Protein AF-A0A8J7M9R4-F1 (afdb_monomer)

Secondary structure (DSSP, 8-state):
--HHHHHHHHHHHH-TTSEEEEESSSEEEE-GGG--HHHHHH-SEEEEE-TTSBEEEEEE--PSPPTT-B---S--B---S----HHHHHHHTTTEEEEEE--TT-SS--SSEEEEEEEE-SSS-EEEEEEEEEEE-TTS-EEESSSSBB-HHHHHHHTT--STT-EE-TT-EEEEEEEE--SSEEEEEEEEETTS-EEEEEEESS--

Nearest PDB structures (foldseek):
  1tza-assembly1_A  TM=4.729E-01  e=5.058E-05  Shewanella oneidensis MR-1
  6zlx-assembly1_A  TM=3.980E-01  e=1.532E-03  Homo sapiens
  3bik-assembly1_B  TM=3.552E-01  e=9.738E-03  Mus musculus
  6z9c-assembly1_A  TM=2.691E-01  e=1.300E-02  Homo sapiens
  3zk4-assembly1_B  TM=3.286E-01  e=2.105E+00  Lupinus luteus

pLDDT: mean 89.3, std 10.33, range [48.0, 98.62]

Sequence (208 aa):
MNKDKTRFRYHIENDTSMRFFIRQSKWVEYEESLITEEMISSSKAGIVAYPSGEAMFMYGNIYPVPNGVTFNNGAIYQDERQDYSKSLMRAGQDKVEIHHGDSLSQDEDPRSHYSTSITNISDSKIRVFKFAAYMKGFFGKLSRESEGFYCPRQFKEWFRVSDDDGWILPNQTVCDPDNFGYGKGLWLYFFEDESGGVFIGSATLGRD

Foldseek 3Di:
DDLQLLLLLLCLVPPQQKWKWFAQPDIDIDRSVPDDPVSSVNTQKMFIGFPQLATDGMDHDCPPPDPRHDHDPDFDAADPPDDDDPVLQVVCPQFKDKDWADQPSGPDPVPFWIKIKIFGQDQFKKFFQWKFKWAQDPVRDTDTPDPHTDGRVCVCRQQVQVDPSRIAHHGRMTMRSTDGFDHWTKIWTWMATPVRDIHIHIDTTGDD

Radius of gyration: 18.03 Å; Cα contacts (8 Å, |Δi|>4): 427; chains: 1; bounding box: 40×39×50 Å

Organism: NCBI:txid454144

Structure (mmCIF, N/CA/C/O backbone):
data_AF-A0A8J7M9R4-F1
#
_entry.id   AF-A0A8J7M9R4-F1
#
loop_
_atom_site.group_PDB
_atom_site.id
_atom_site.type_symbol
_atom_site.label_atom_id
_atom_site.label_alt_id
_atom_site.label_comp_id
_atom_site.label_asym_id
_atom_site.label_entity_id
_atom_site.label_seq_id
_atom_site.pdbx_PDB_ins_code
_atom_site.Cartn_x
_atom_site.Cartn_y
_atom_site.Cartn_z
_atom_site.occupancy
_atom_site.B_iso_or_equiv
_atom_site.auth_seq_id
_atom_site.auth_comp_id
_atom_site.auth_asym_id
_atom_site.auth_atom_id
_atom_site.pdbx_PDB_model_num
ATOM 1 N N . MET A 1 1 ? 2.809 -7.408 -25.574 1.00 72.56 1 MET A N 1
ATOM 2 C CA . MET A 1 1 ? 3.713 -7.291 -24.407 1.00 72.56 1 MET A CA 1
ATOM 3 C C . MET A 1 1 ? 3.383 -8.418 -23.425 1.00 72.56 1 MET A C 1
ATOM 5 O O . MET A 1 1 ? 2.229 -8.827 -23.417 1.00 72.56 1 MET A O 1
ATOM 9 N N . ASN A 1 2 ? 4.346 -9.006 -22.694 1.00 86.50 2 ASN A N 1
ATOM 10 C CA . ASN A 1 2 ? 4.008 -10.054 -21.710 1.00 86.50 2 ASN A CA 1
ATOM 11 C C . ASN A 1 2 ? 3.314 -9.434 -20.479 1.00 86.50 2 ASN A C 1
ATOM 13 O O . ASN A 1 2 ? 3.450 -8.233 -20.249 1.00 86.50 2 ASN A O 1
ATOM 17 N N . LYS A 1 3 ? 2.599 -10.252 -19.692 1.00 88.19 3 LYS A N 1
ATOM 18 C CA . LYS A 1 3 ? 1.805 -9.789 -18.537 1.00 88.19 3 LYS A CA 1
ATOM 19 C C . LYS A 1 3 ? 2.629 -8.972 -17.536 1.00 88.19 3 LYS A C 1
ATOM 21 O O . LYS A 1 3 ? 2.184 -7.919 -17.101 1.00 88.19 3 LYS A O 1
ATOM 26 N N . ASP A 1 4 ? 3.864 -9.388 -17.266 1.00 91.38 4 ASP A N 1
ATOM 27 C CA . ASP A 1 4 ? 4.739 -8.689 -16.320 1.00 91.38 4 ASP A CA 1
ATOM 28 C C . ASP A 1 4 ? 5.094 -7.266 -16.772 1.00 91.38 4 ASP A C 1
ATOM 30 O O . ASP A 1 4 ? 5.082 -6.324 -15.984 1.00 91.38 4 ASP A O 1
ATOM 34 N N . LYS A 1 5 ? 5.390 -7.075 -18.060 1.00 94.00 5 LYS A N 1
ATOM 35 C CA . LYS A 1 5 ? 5.663 -5.745 -18.613 1.00 94.00 5 LYS A CA 1
ATOM 36 C C . LYS A 1 5 ? 4.401 -4.876 -18.676 1.00 94.00 5 LYS A C 1
ATOM 38 O O . LYS A 1 5 ? 4.507 -3.662 -18.527 1.00 94.00 5 LYS A O 1
ATOM 43 N N . THR A 1 6 ? 3.220 -5.476 -18.844 1.00 91.88 6 THR A N 1
ATOM 44 C CA . THR A 1 6 ? 1.936 -4.769 -18.694 1.00 91.88 6 THR A CA 1
ATOM 45 C C . THR A 1 6 ? 1.729 -4.292 -17.256 1.00 91.88 6 THR A C 1
ATOM 47 O O . THR A 1 6 ? 1.432 -3.119 -17.058 1.00 91.88 6 THR A O 1
ATOM 50 N N . ARG A 1 7 ? 1.994 -5.137 -16.251 1.00 91.31 7 ARG A N 1
ATOM 51 C CA . ARG A 1 7 ? 1.960 -4.742 -14.831 1.00 91.31 7 ARG A CA 1
ATOM 52 C C . ARG A 1 7 ? 2.975 -3.642 -14.510 1.00 91.31 7 ARG A C 1
ATOM 54 O O . ARG A 1 7 ? 2.655 -2.686 -13.818 1.00 91.31 7 ARG A O 1
ATOM 61 N N . PHE A 1 8 ? 4.183 -3.714 -15.071 1.00 94.81 8 PHE A N 1
ATOM 62 C CA . PHE A 1 8 ? 5.166 -2.631 -14.938 1.00 94.81 8 PHE A CA 1
ATOM 63 C C . PHE A 1 8 ? 4.627 -1.296 -15.464 1.00 94.81 8 PHE A C 1
ATOM 65 O O . PHE A 1 8 ? 4.786 -0.265 -14.816 1.00 94.81 8 PHE A O 1
ATOM 72 N N . ARG A 1 9 ? 3.978 -1.325 -16.634 1.00 94.06 9 ARG A N 1
ATOM 73 C CA . ARG A 1 9 ? 3.360 -0.147 -17.245 1.00 94.06 9 ARG A CA 1
ATOM 74 C C . ARG A 1 9 ? 2.228 0.418 -16.393 1.00 94.06 9 ARG A C 1
ATOM 76 O O . ARG A 1 9 ? 2.178 1.629 -16.227 1.00 94.06 9 ARG A O 1
ATOM 83 N N . TYR A 1 10 ? 1.385 -0.439 -15.820 1.00 93.12 10 TYR A N 1
ATOM 84 C CA . TYR A 1 10 ? 0.334 -0.005 -14.901 1.00 93.12 10 TYR A CA 1
ATOM 85 C C . TYR A 1 10 ? 0.896 0.895 -13.791 1.00 93.12 10 TYR A C 1
ATOM 87 O O . TYR A 1 10 ? 0.368 1.978 -13.555 1.00 93.12 10 TYR A O 1
ATOM 95 N N . HIS A 1 11 ? 2.005 0.495 -13.163 1.00 94.69 11 HIS A N 1
ATOM 96 C CA . HIS A 1 11 ? 2.610 1.289 -12.093 1.00 94.69 11 HIS A CA 1
ATOM 97 C C . HIS A 1 11 ? 3.190 2.618 -12.588 1.00 94.69 11 HIS A C 1
ATOM 99 O O . HIS A 1 11 ? 3.083 3.614 -11.888 1.00 94.69 11 HIS A O 1
ATOM 105 N N . ILE A 1 12 ? 3.742 2.678 -13.803 1.00 94.81 12 ILE A N 1
ATOM 106 C CA . ILE A 1 12 ? 4.183 3.953 -14.404 1.00 94.81 12 ILE A CA 1
ATOM 107 C C . ILE A 1 12 ? 3.006 4.923 -14.537 1.00 94.81 12 ILE A C 1
ATOM 109 O O . ILE A 1 12 ? 3.146 6.113 -14.274 1.00 94.81 12 ILE A O 1
ATOM 113 N N . GLU A 1 13 ? 1.846 4.413 -14.944 1.00 93.62 13 GLU A N 1
ATOM 114 C CA . GLU A 1 13 ? 0.659 5.225 -15.220 1.00 93.62 13 GLU A CA 1
ATOM 115 C C . GLU A 1 13 ? -0.093 5.641 -13.946 1.00 93.62 13 GLU A C 1
ATOM 117 O O . GLU A 1 13 ? -0.768 6.669 -13.952 1.00 93.62 13 GLU A O 1
ATOM 122 N N . ASN A 1 14 ? 0.019 4.865 -12.862 1.00 92.00 14 ASN A N 1
ATOM 123 C CA . ASN A 1 14 ? -0.801 5.041 -11.658 1.00 92.00 14 ASN A CA 1
ATOM 124 C C . ASN A 1 14 ? -0.007 5.423 -10.397 1.00 92.00 14 ASN A C 1
ATOM 126 O O . ASN A 1 14 ? -0.607 5.916 -9.444 1.00 92.00 14 ASN A O 1
ATOM 130 N N . ASP A 1 15 ? 1.318 5.242 -10.377 1.00 91.44 15 ASP A N 1
ATOM 131 C CA . ASP A 1 15 ? 2.142 5.374 -9.171 1.00 91.44 15 ASP A CA 1
ATOM 132 C C . ASP A 1 15 ? 3.336 6.324 -9.363 1.00 91.44 15 ASP A C 1
ATOM 134 O O . ASP A 1 15 ? 4.500 5.923 -9.330 1.00 91.44 15 ASP A O 1
ATOM 138 N N . THR A 1 16 ? 3.057 7.620 -9.511 1.00 87.88 16 THR A N 1
ATOM 139 C CA . THR A 1 16 ? 4.078 8.657 -9.780 1.00 87.88 16 THR A CA 1
ATOM 140 C C . THR A 1 16 ? 5.097 8.865 -8.654 1.00 87.88 16 THR A C 1
ATOM 142 O O . THR A 1 16 ? 6.132 9.488 -8.863 1.00 87.88 16 THR A O 1
ATOM 145 N N . SER A 1 17 ? 4.838 8.354 -7.448 1.00 90.38 17 SER A N 1
ATOM 146 C CA . SER A 1 17 ? 5.786 8.411 -6.327 1.00 90.38 17 SER A CA 1
ATOM 147 C C . SER A 1 17 ? 6.797 7.260 -6.322 1.00 90.38 17 SER A C 1
ATOM 149 O O . SER A 1 17 ? 7.716 7.259 -5.501 1.00 90.38 17 SER A O 1
ATOM 151 N N . MET A 1 18 ? 6.641 6.268 -7.201 1.00 95.06 18 MET A N 1
ATOM 152 C CA . MET A 1 18 ? 7.528 5.109 -7.255 1.00 95.06 18 MET A CA 1
ATOM 153 C C . MET A 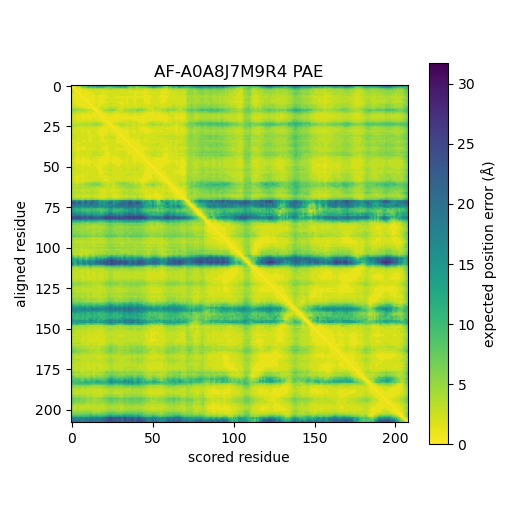1 18 ? 8.817 5.418 -8.012 1.00 95.06 18 MET A C 1
ATOM 155 O O . MET A 1 18 ? 8.924 6.356 -8.797 1.00 95.06 18 MET A O 1
ATOM 159 N N . ARG A 1 19 ? 9.816 4.572 -7.785 1.00 97.31 19 ARG A N 1
ATOM 160 C CA . ARG A 1 19 ? 11.098 4.587 -8.483 1.00 97.31 19 ARG A CA 1
ATOM 161 C C . ARG A 1 19 ? 11.097 3.495 -9.543 1.00 97.31 19 ARG A C 1
ATOM 163 O O . ARG A 1 19 ? 10.856 2.325 -9.230 1.00 97.31 19 ARG A O 1
ATOM 170 N N . PHE A 1 20 ? 11.403 3.857 -10.785 1.00 98.00 20 PHE A N 1
ATOM 171 C CA . PHE A 1 20 ? 11.335 2.945 -11.925 1.00 98.00 20 PHE A CA 1
ATOM 172 C C . PHE A 1 20 ? 12.718 2.675 -12.499 1.00 98.00 20 PHE A C 1
ATOM 174 O O . PHE A 1 20 ? 13.418 3.580 -12.945 1.00 98.00 20 PHE A O 1
ATOM 181 N N . PHE A 1 21 ? 13.100 1.403 -12.552 1.00 98.12 21 PHE A N 1
ATOM 182 C CA . PHE A 1 21 ? 14.379 0.975 -13.104 1.00 98.12 21 PHE A CA 1
ATOM 183 C C . PHE A 1 21 ? 14.156 0.105 -14.328 1.00 98.12 21 PHE A C 1
ATOM 185 O O . PHE A 1 21 ? 13.385 -0.854 -14.286 1.00 98.12 21 PHE A O 1
ATOM 192 N N . ILE A 1 22 ? 14.887 0.386 -15.404 1.00 97.62 22 ILE A N 1
ATOM 193 C CA . ILE A 1 22 ? 14.871 -0.419 -16.628 1.00 97.62 22 ILE A CA 1
ATOM 194 C C . ILE A 1 22 ? 16.288 -0.888 -16.940 1.00 97.62 22 ILE A C 1
ATOM 196 O O . ILE A 1 22 ? 17.255 -0.126 -16.860 1.00 97.62 22 ILE A O 1
ATOM 200 N N . ARG A 1 23 ? 16.415 -2.162 -17.325 1.00 96.88 23 ARG A N 1
ATOM 201 C CA . ARG A 1 23 ? 17.678 -2.755 -17.759 1.00 96.88 23 ARG A CA 1
ATOM 202 C C . ARG A 1 23 ? 17.656 -3.076 -19.244 1.00 96.88 23 ARG A C 1
ATOM 204 O O . ARG A 1 23 ? 16.989 -4.015 -19.677 1.00 96.88 23 ARG A O 1
ATOM 211 N N . GLN A 1 24 ? 18.485 -2.371 -20.006 1.00 91.25 24 GLN A N 1
ATOM 212 C CA . GLN A 1 24 ? 18.844 -2.766 -21.374 1.00 91.25 24 GLN A CA 1
ATOM 213 C C . GLN A 1 24 ? 20.175 -3.534 -21.369 1.00 91.25 24 GLN A C 1
ATOM 215 O O . GLN A 1 24 ? 20.222 -4.745 -21.595 1.00 91.25 24 GLN A O 1
ATOM 220 N N . SER A 1 25 ? 21.261 -2.839 -21.026 1.00 91.06 25 SER A N 1
ATOM 221 C CA . SER A 1 25 ? 22.597 -3.403 -20.775 1.00 91.06 25 SER A CA 1
ATOM 222 C C . SER A 1 25 ? 23.022 -3.199 -19.318 1.00 91.06 25 SER A C 1
ATOM 224 O O . SER A 1 25 ? 23.476 -4.137 -18.662 1.00 91.06 25 SER A O 1
ATOM 226 N N . LYS A 1 26 ? 22.778 -1.995 -18.798 1.00 94.50 26 LYS A N 1
ATOM 227 C CA . LYS A 1 26 ? 22.907 -1.584 -17.396 1.00 94.50 26 LYS A CA 1
ATOM 228 C C . LYS A 1 26 ? 21.554 -1.130 -16.853 1.00 94.50 26 LYS A C 1
ATOM 230 O O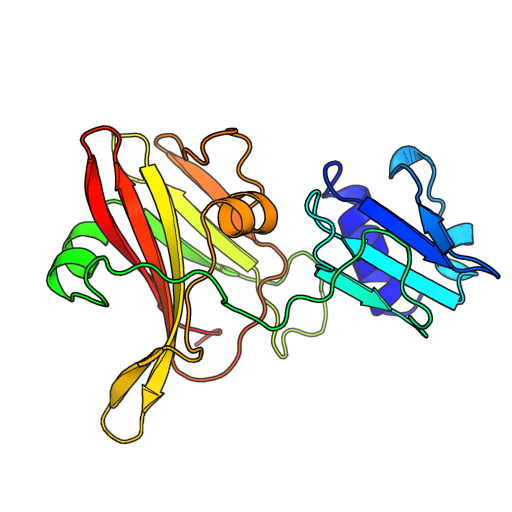 . LYS A 1 26 ? 20.639 -0.872 -17.636 1.00 94.50 26 LYS A O 1
ATOM 235 N N . TRP A 1 27 ? 21.449 -1.032 -15.533 1.00 97.62 27 TRP A N 1
ATOM 236 C CA . TRP A 1 27 ? 20.312 -0.385 -14.890 1.00 97.62 27 TRP A CA 1
ATOM 237 C C . TRP A 1 27 ? 20.377 1.123 -15.062 1.00 97.62 27 TRP A C 1
ATOM 239 O O . TRP A 1 27 ? 21.448 1.721 -14.935 1.00 97.62 27 TRP A O 1
ATOM 249 N N . VAL A 1 28 ? 19.220 1.710 -15.330 1.00 97.38 28 VAL A N 1
ATOM 250 C CA . VAL A 1 28 ? 18.994 3.150 -15.316 1.00 97.38 28 VAL A CA 1
ATOM 251 C C . VAL A 1 28 ? 17.674 3.390 -14.591 1.00 97.38 28 VAL A C 1
ATOM 253 O O . VAL A 1 28 ? 16.695 2.689 -14.858 1.00 97.38 28 VAL A O 1
ATOM 256 N N . GLU A 1 29 ? 17.689 4.323 -13.643 1.00 97.88 29 GLU A N 1
ATOM 257 C CA . GLU A 1 29 ? 16.487 4.861 -13.004 1.00 97.88 29 GLU A CA 1
ATOM 258 C C . GLU A 1 29 ? 15.909 5.947 -13.913 1.00 97.88 29 GLU A C 1
ATOM 260 O O . GLU A 1 29 ? 16.659 6.783 -14.424 1.00 97.88 29 GLU A O 1
ATOM 265 N N . TYR A 1 30 ? 14.604 5.902 -14.147 1.00 97.25 30 TYR A N 1
ATOM 266 C CA . TYR A 1 30 ? 13.885 6.852 -14.984 1.00 97.25 30 TYR A CA 1
ATOM 267 C C . TYR A 1 30 ? 12.748 7.484 -14.187 1.00 97.25 30 TYR A C 1
ATOM 269 O O . TYR A 1 30 ? 12.085 6.804 -13.404 1.00 97.25 30 TYR A O 1
ATOM 277 N N . GLU A 1 31 ? 12.500 8.765 -14.445 1.00 96.38 31 GLU A N 1
ATOM 278 C CA . GLU A 1 31 ? 11.212 9.386 -14.134 1.00 96.38 31 GLU A CA 1
ATOM 279 C C . GLU A 1 31 ? 10.125 8.722 -14.988 1.00 96.38 31 GLU A C 1
ATOM 281 O O . GLU A 1 31 ? 10.357 8.388 -16.156 1.00 96.38 31 GLU A O 1
ATOM 286 N N . GLU A 1 32 ? 8.938 8.535 -14.420 1.00 95.12 32 GLU A N 1
ATOM 287 C CA . GLU A 1 32 ? 7.810 7.844 -15.044 1.00 95.12 32 GLU A CA 1
ATOM 288 C C . GLU A 1 32 ? 7.426 8.475 -16.389 1.00 95.12 32 GLU A C 1
ATOM 290 O O . GLU A 1 32 ? 7.188 7.766 -17.368 1.00 95.12 32 GLU A O 1
ATOM 295 N N . SER A 1 33 ? 7.489 9.808 -16.473 1.00 95.44 33 SER A N 1
ATOM 296 C CA . SER A 1 33 ? 7.172 10.587 -17.677 1.00 95.44 33 SER A CA 1
ATOM 297 C C . SER A 1 33 ? 8.123 10.343 -18.858 1.00 95.44 33 SER A C 1
ATOM 299 O O . SER A 1 33 ? 7.785 10.656 -20.002 1.00 95.44 33 SER A O 1
ATOM 301 N N . LEU A 1 34 ? 9.305 9.773 -18.602 1.00 96.56 34 LEU A N 1
ATOM 302 C CA . LEU A 1 34 ? 10.335 9.509 -19.609 1.00 96.56 34 LEU A CA 1
ATOM 303 C C . LEU A 1 34 ? 10.313 8.065 -20.123 1.00 96.56 34 LEU A C 1
ATOM 305 O O . LEU A 1 34 ? 11.048 7.737 -21.059 1.00 96.56 34 LEU A O 1
ATOM 309 N N . ILE A 1 35 ? 9.508 7.186 -19.523 1.00 96.81 35 ILE A N 1
ATOM 310 C CA . ILE A 1 35 ? 9.476 5.772 -19.888 1.00 96.81 35 ILE A CA 1
ATOM 311 C 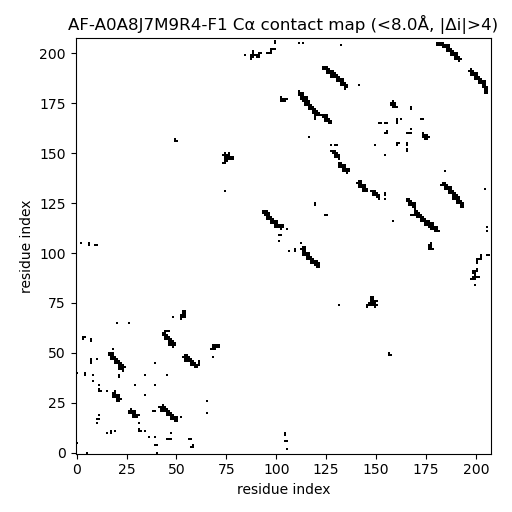C . ILE A 1 35 ? 8.497 5.548 -21.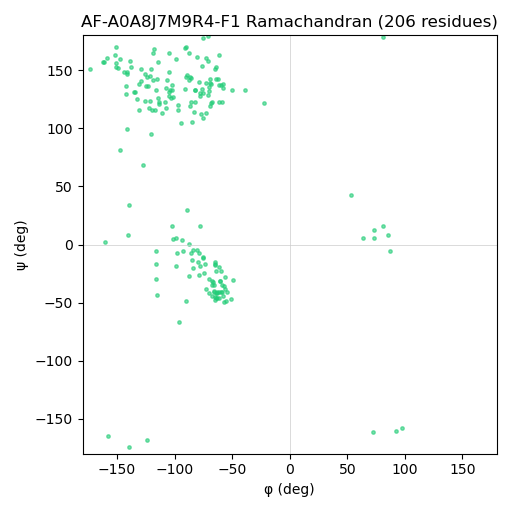037 1.00 96.81 35 ILE A C 1
ATOM 313 O O . ILE A 1 35 ? 7.293 5.754 -20.911 1.00 96.81 35 ILE A O 1
ATOM 317 N N . THR A 1 36 ? 9.007 5.044 -22.160 1.00 95.94 36 THR A N 1
ATOM 318 C CA . THR A 1 36 ? 8.184 4.720 -23.331 1.00 95.94 36 THR A CA 1
ATOM 319 C C . THR A 1 36 ? 7.838 3.234 -23.410 1.00 95.94 36 THR A C 1
ATOM 321 O O . THR A 1 36 ? 8.536 2.364 -22.882 1.00 95.94 36 THR A O 1
ATOM 324 N N . GLU A 1 37 ? 6.783 2.912 -24.160 1.00 95.06 37 GLU A N 1
ATOM 325 C CA . GLU A 1 37 ? 6.404 1.524 -24.445 1.00 95.06 37 GLU A CA 1
ATOM 326 C C . GLU A 1 37 ? 7.517 0.736 -25.151 1.00 95.06 37 GLU A C 1
ATOM 328 O O . GLU A 1 37 ? 7.709 -0.452 -24.884 1.00 95.06 37 GLU A O 1
ATOM 333 N N . GLU A 1 38 ? 8.283 1.391 -26.023 1.00 95.88 38 GLU A N 1
ATOM 334 C CA . GLU A 1 38 ? 9.422 0.782 -26.708 1.00 95.88 38 GLU A CA 1
ATOM 335 C C . GLU A 1 38 ? 10.542 0.423 -25.722 1.00 95.88 38 GLU A C 1
ATOM 337 O O . GLU A 1 38 ? 11.110 -0.674 -25.795 1.00 95.88 38 GLU A O 1
ATOM 342 N N . MET A 1 39 ? 10.825 1.299 -24.750 1.00 96.44 39 MET A N 1
ATOM 343 C CA . MET A 1 39 ? 11.798 1.026 -23.689 1.00 96.44 39 MET A CA 1
ATOM 344 C C . MET A 1 39 ? 11.382 -0.184 -22.855 1.00 96.44 39 MET A C 1
ATOM 346 O O . MET A 1 39 ? 12.202 -1.075 -22.628 1.00 96.44 39 MET A O 1
ATOM 350 N N . ILE A 1 40 ? 10.111 -0.257 -22.446 1.00 96.25 40 ILE A N 1
ATOM 351 C CA . ILE A 1 40 ? 9.578 -1.402 -21.694 1.00 96.25 40 ILE A CA 1
ATOM 352 C C . ILE A 1 40 ? 9.631 -2.666 -22.557 1.00 96.25 40 ILE A C 1
ATOM 354 O O . ILE A 1 40 ? 10.083 -3.715 -22.105 1.00 96.25 40 ILE A O 1
ATOM 358 N N . SER A 1 41 ? 9.212 -2.595 -23.819 1.00 94.88 41 SER A N 1
ATOM 359 C CA . SER A 1 41 ? 9.136 -3.760 -24.708 1.00 94.88 41 SER A CA 1
ATOM 360 C C . SER A 1 41 ? 10.510 -4.350 -25.025 1.00 94.88 41 SER A C 1
ATOM 362 O O . SER A 1 41 ? 10.662 -5.574 -25.001 1.00 94.88 41 SER A O 1
ATOM 364 N N . SER A 1 42 ? 11.520 -3.505 -25.236 1.00 94.81 42 SER A N 1
ATOM 365 C CA . SER A 1 42 ? 12.894 -3.912 -25.567 1.00 94.81 42 SER A CA 1
ATOM 366 C C . SER A 1 42 ? 13.773 -4.241 -24.352 1.00 94.81 42 SER A C 1
ATOM 368 O O . SER A 1 42 ? 14.842 -4.837 -24.508 1.00 94.81 42 SER A O 1
ATOM 370 N N . SER A 1 43 ? 13.348 -3.885 -23.135 1.00 95.69 43 SER A N 1
ATOM 371 C CA . SER A 1 43 ? 14.118 -4.145 -21.916 1.00 95.69 43 SER A CA 1
ATOM 372 C C . SER A 1 43 ? 14.285 -5.641 -21.619 1.00 95.69 43 SER A C 1
ATOM 374 O O . SER A 1 43 ? 13.424 -6.478 -21.921 1.00 95.69 43 SER A O 1
ATOM 376 N N . LYS A 1 44 ? 15.393 -5.976 -20.952 1.00 94.88 44 LYS A N 1
ATOM 377 C CA . LYS A 1 44 ? 15.674 -7.326 -20.439 1.00 94.88 44 LYS A CA 1
ATOM 378 C C . LYS A 1 44 ? 15.097 -7.557 -19.045 1.00 94.88 44 LYS A C 1
ATOM 380 O O . LYS A 1 44 ? 14.858 -8.704 -18.677 1.00 94.88 44 LYS A O 1
ATOM 385 N N . ALA A 1 45 ? 14.944 -6.487 -18.269 1.00 97.31 45 ALA A N 1
ATOM 386 C CA . ALA A 1 45 ? 14.383 -6.505 -16.925 1.00 97.31 45 ALA A CA 1
ATOM 387 C C . ALA A 1 45 ? 13.868 -5.114 -16.536 1.00 97.31 45 ALA A C 1
ATOM 389 O O . ALA A 1 45 ? 14.294 -4.107 -17.114 1.00 97.31 45 ALA A O 1
ATOM 390 N N . GLY A 1 46 ? 12.996 -5.073 -15.534 1.00 97.38 46 GLY A N 1
ATOM 391 C CA . GLY A 1 46 ? 12.508 -3.845 -14.918 1.00 97.38 46 GLY A CA 1
ATOM 392 C C . GLY A 1 46 ? 12.173 -4.064 -13.449 1.00 97.38 46 GLY A C 1
ATOM 393 O O . GLY A 1 46 ? 11.859 -5.189 -13.058 1.00 97.38 46 GLY A O 1
ATOM 394 N N . ILE A 1 47 ? 12.288 -3.007 -12.648 1.00 97.44 47 ILE A N 1
ATOM 395 C CA . ILE A 1 47 ? 11.965 -2.999 -11.216 1.00 97.44 47 ILE A CA 1
ATOM 396 C C . ILE A 1 47 ? 11.150 -1.746 -10.910 1.00 97.44 47 ILE A C 1
ATOM 398 O O . ILE A 1 47 ? 11.543 -0.649 -11.308 1.00 97.44 47 ILE A O 1
ATOM 402 N N . VAL A 1 48 ? 10.037 -1.922 -10.205 1.00 96.19 48 VAL A N 1
ATOM 403 C CA . VAL A 1 48 ? 9.314 -0.843 -9.529 1.00 96.19 48 VAL A CA 1
ATOM 404 C C . VAL A 1 48 ? 9.651 -0.943 -8.049 1.00 96.19 48 VAL A C 1
ATOM 406 O O . VAL A 1 48 ? 9.506 -2.014 -7.453 1.00 96.19 48 VAL A O 1
ATOM 409 N N . ALA A 1 49 ? 10.129 0.148 -7.465 1.00 95.88 49 ALA A N 1
ATOM 410 C CA . ALA A 1 49 ? 10.458 0.219 -6.051 1.00 95.88 49 ALA A CA 1
ATOM 411 C C . ALA A 1 49 ? 9.735 1.388 -5.385 1.00 95.88 49 ALA A C 1
ATOM 413 O O . ALA A 1 49 ? 9.550 2.444 -5.988 1.00 95.88 49 ALA A O 1
ATOM 414 N N . TYR A 1 50 ? 9.379 1.211 -4.120 1.00 94.81 50 TYR A N 1
ATOM 415 C CA . TYR A 1 50 ? 8.888 2.288 -3.275 1.00 94.81 50 TYR A CA 1
ATOM 416 C C . TYR A 1 50 ? 9.953 3.389 -3.107 1.00 94.81 50 TYR A C 1
ATOM 418 O O . TYR A 1 50 ? 11.146 3.132 -3.319 1.00 94.81 50 TYR A O 1
ATOM 426 N N . PRO A 1 51 ? 9.579 4.604 -2.656 1.00 94.25 51 PRO A N 1
ATOM 427 C CA . PRO A 1 51 ? 10.540 5.653 -2.298 1.00 94.25 51 PRO A CA 1
ATOM 428 C C . PRO A 1 51 ? 11.660 5.181 -1.360 1.00 94.25 51 PRO A C 1
ATOM 430 O O . PRO A 1 51 ? 12.788 5.669 -1.426 1.00 94.25 51 PRO A O 1
ATOM 433 N N . SER A 1 52 ? 11.377 4.200 -0.498 1.00 93.19 52 SER A N 1
ATOM 434 C CA . SER A 1 52 ? 12.360 3.544 0.370 1.00 93.19 52 SER A CA 1
ATOM 435 C C . SER A 1 52 ? 13.442 2.741 -0.334 1.00 93.19 52 SER A C 1
ATOM 437 O O . SER A 1 52 ? 14.460 2.441 0.289 1.00 93.19 52 SER A O 1
ATOM 439 N N . GLY A 1 53 ? 13.248 2.409 -1.606 1.00 94.06 53 GLY A N 1
ATOM 440 C CA . GLY A 1 53 ? 14.063 1.443 -2.327 1.00 94.06 53 GLY A CA 1
ATOM 441 C C . GLY A 1 53 ? 13.577 0.004 -2.172 1.00 94.06 53 GLY A C 1
ATOM 442 O O . GLY A 1 53 ? 14.114 -0.867 -2.849 1.00 94.06 53 GLY A O 1
ATOM 443 N N . GLU A 1 54 ? 12.565 -0.266 -1.343 1.00 93.19 54 GLU A N 1
ATOM 444 C CA . GLU A 1 54 ? 11.948 -1.590 -1.279 1.00 93.19 54 GLU A CA 1
ATOM 445 C C . GLU A 1 54 ? 11.325 -1.945 -2.638 1.00 93.19 54 GLU A C 1
ATOM 447 O O . GLU A 1 54 ? 10.481 -1.217 -3.158 1.00 93.19 54 GLU A O 1
ATOM 452 N N . ALA A 1 55 ? 11.752 -3.060 -3.229 1.00 93.56 55 ALA A N 1
ATOM 453 C CA . ALA A 1 55 ? 11.211 -3.553 -4.485 1.00 93.56 55 ALA A CA 1
ATOM 454 C C . ALA A 1 55 ? 9.765 -4.033 -4.291 1.00 93.56 55 ALA A C 1
ATOM 456 O O . ALA A 1 55 ? 9.512 -4.947 -3.510 1.00 93.56 55 ALA A O 1
ATOM 457 N N . MET A 1 56 ? 8.841 -3.445 -5.048 1.00 91.44 56 MET A N 1
ATOM 458 C CA . MET A 1 56 ? 7.431 -3.837 -5.090 1.00 91.44 56 MET A CA 1
ATOM 459 C C . MET A 1 56 ? 7.199 -4.897 -6.167 1.00 91.44 56 MET A C 1
ATOM 461 O O . MET A 1 56 ? 6.591 -5.934 -5.923 1.00 91.44 56 MET A O 1
ATOM 465 N N . PHE A 1 57 ? 7.709 -4.644 -7.373 1.00 92.56 57 PHE A N 1
ATOM 466 C CA . PHE A 1 57 ? 7.477 -5.495 -8.532 1.00 92.56 57 PHE A CA 1
ATOM 467 C C . PHE A 1 57 ? 8.719 -5.573 -9.418 1.00 92.56 57 PHE A C 1
ATOM 469 O O . PHE A 1 57 ? 9.493 -4.622 -9.525 1.00 92.56 57 PHE A O 1
ATOM 476 N N . MET A 1 58 ? 8.913 -6.712 -10.082 1.00 93.75 58 MET A N 1
ATOM 477 C CA . MET A 1 58 ? 10.043 -6.931 -10.976 1.00 93.75 58 MET A CA 1
ATOM 478 C C . MET A 1 58 ? 9.701 -7.908 -12.099 1.00 93.75 58 MET A C 1
ATOM 480 O O . MET A 1 58 ? 8.892 -8.816 -11.922 1.00 93.75 58 MET A O 1
ATOM 484 N N . TYR A 1 59 ? 10.384 -7.769 -13.234 1.00 94.69 59 TYR A N 1
ATOM 485 C CA . TYR A 1 59 ? 10.337 -8.740 -14.326 1.00 94.69 59 TYR A CA 1
ATOM 486 C C . TYR A 1 59 ? 11.718 -8.977 -14.933 1.00 94.69 59 TYR A C 1
ATOM 488 O O . TYR A 1 59 ? 12.599 -8.116 -14.881 1.00 94.69 59 TYR A O 1
ATOM 496 N N . GLY A 1 60 ? 11.885 -10.130 -15.582 1.00 94.31 60 GLY A N 1
ATOM 497 C CA . GLY A 1 60 ? 13.123 -10.497 -16.269 1.00 94.31 60 GLY A CA 1
ATOM 498 C C . GLY A 1 60 ? 14.276 -10.850 -15.322 1.00 94.31 60 GLY A C 1
ATOM 499 O O . GLY A 1 60 ? 14.075 -11.188 -14.159 1.00 94.31 60 GLY A O 1
ATOM 500 N N . ASN A 1 61 ? 15.510 -10.811 -15.834 1.00 91.12 61 ASN A N 1
ATOM 501 C CA . ASN A 1 61 ? 16.695 -11.143 -15.037 1.00 91.12 61 ASN A CA 1
ATOM 502 C C . ASN A 1 61 ? 17.194 -9.925 -14.242 1.00 91.12 61 ASN A C 1
ATOM 504 O O . ASN A 1 61 ? 17.830 -9.020 -14.797 1.00 91.12 61 ASN A O 1
ATOM 508 N N . ILE A 1 62 ? 16.941 -9.945 -12.934 1.00 92.44 62 ILE A N 1
ATOM 509 C CA . ILE A 1 62 ? 17.192 -8.818 -12.032 1.00 92.44 62 ILE A CA 1
ATOM 510 C C . ILE A 1 62 ? 18.654 -8.653 -11.594 1.00 92.44 62 ILE A C 1
ATOM 512 O O . ILE A 1 62 ? 19.005 -7.590 -11.096 1.00 92.44 62 ILE A O 1
ATOM 516 N N . TYR A 1 63 ? 19.530 -9.648 -11.784 1.00 89.50 63 TYR A N 1
ATOM 517 C CA . TYR A 1 63 ? 20.898 -9.587 -11.251 1.00 89.50 63 TYR A CA 1
ATOM 518 C C . TYR A 1 63 ? 21.921 -8.977 -12.227 1.00 89.50 63 TYR A C 1
ATOM 520 O O . TYR A 1 63 ? 21.981 -9.394 -13.393 1.00 89.50 63 TYR A O 1
ATOM 528 N N . PRO A 1 64 ? 22.791 -8.051 -11.774 1.00 92.31 64 PRO A N 1
ATOM 529 C CA . PRO A 1 64 ? 22.900 -7.527 -10.404 1.00 92.31 64 PRO A CA 1
ATOM 530 C C . PRO A 1 64 ? 21.792 -6.519 -10.088 1.00 92.31 64 PRO A C 1
ATOM 532 O O . PRO A 1 64 ? 21.320 -5.858 -10.997 1.00 92.31 64 PRO A O 1
ATOM 535 N N . VAL A 1 65 ? 21.418 -6.373 -8.821 1.00 93.62 65 VAL A N 1
ATOM 536 C CA . VAL A 1 65 ? 20.378 -5.437 -8.352 1.00 93.62 65 VAL A CA 1
ATOM 537 C C . VAL A 1 65 ? 20.871 -3.985 -8.489 1.00 93.62 65 VAL A C 1
ATOM 539 O O . VAL A 1 65 ? 22.047 -3.742 -8.205 1.00 93.62 65 VAL A O 1
ATOM 542 N N . PRO A 1 66 ? 20.044 -3.015 -8.930 1.00 95.44 66 PRO A N 1
ATOM 543 C CA . PRO A 1 66 ? 20.450 -1.611 -8.980 1.00 95.44 66 PRO A CA 1
ATOM 544 C C . PRO A 1 66 ? 20.729 -1.036 -7.584 1.00 95.44 66 PRO A C 1
ATOM 546 O O . PRO A 1 66 ? 20.165 -1.469 -6.580 1.00 95.44 66 PRO A O 1
ATOM 549 N N . ASN A 1 67 ? 21.603 -0.029 -7.524 1.00 93.88 67 ASN A N 1
ATOM 550 C CA . ASN A 1 67 ? 21.957 0.631 -6.268 1.00 93.88 67 ASN A CA 1
ATOM 551 C C . ASN A 1 67 ? 20.727 1.258 -5.601 1.00 93.88 67 ASN A C 1
ATOM 553 O O . ASN A 1 67 ? 19.926 1.922 -6.253 1.00 93.88 67 ASN A O 1
ATOM 557 N N . GLY A 1 68 ? 20.620 1.092 -4.282 1.00 93.19 68 GLY A N 1
ATOM 558 C CA . GLY A 1 68 ? 19.521 1.662 -3.503 1.00 93.19 68 GLY A CA 1
ATOM 559 C C . GLY A 1 68 ? 18.179 0.957 -3.698 1.00 93.19 68 GLY A C 1
ATOM 560 O O . GLY A 1 68 ? 17.173 1.509 -3.265 1.00 93.19 68 GLY A O 1
ATOM 561 N N . VAL A 1 69 ? 18.163 -0.222 -4.332 1.00 95.19 69 VAL A N 1
ATOM 562 C CA . VAL A 1 69 ? 17.026 -1.145 -4.309 1.00 95.19 69 VAL A CA 1
ATOM 563 C C . VAL A 1 69 ? 17.317 -2.285 -3.343 1.00 95.19 69 VAL A C 1
ATOM 565 O O . VAL A 1 69 ? 18.393 -2.886 -3.371 1.00 95.19 69 VAL A O 1
ATOM 568 N N . THR A 1 70 ? 16.344 -2.593 -2.496 1.00 91.75 70 THR A N 1
ATOM 569 C CA . THR A 1 70 ? 16.374 -3.703 -1.550 1.00 91.75 70 THR A CA 1
ATOM 570 C C . THR A 1 70 ? 15.197 -4.629 -1.818 1.00 91.75 70 THR A C 1
ATOM 572 O O . THR A 1 70 ? 14.111 -4.197 -2.192 1.00 91.75 70 THR A O 1
ATOM 575 N N . PHE A 1 71 ? 15.401 -5.927 -1.625 1.00 84.94 71 PHE A N 1
ATOM 576 C CA . PHE A 1 71 ? 14.299 -6.881 -1.586 1.00 84.94 71 PHE A CA 1
ATOM 577 C C . PHE A 1 71 ? 13.961 -7.099 -0.126 1.00 84.94 71 PHE A C 1
ATOM 579 O O . PHE A 1 71 ? 14.836 -7.484 0.655 1.00 84.94 71 PHE A O 1
ATOM 586 N N . ASN A 1 72 ? 12.728 -6.791 0.258 1.00 67.44 72 ASN A N 1
ATOM 587 C CA . ASN A 1 72 ? 12.331 -6.979 1.637 1.00 67.44 72 ASN A CA 1
ATOM 588 C C . ASN A 1 72 ? 12.054 -8.455 1.898 1.00 67.44 72 ASN A C 1
ATOM 590 O O . ASN A 1 72 ? 11.298 -9.099 1.175 1.00 67.44 72 ASN A O 1
ATOM 594 N N . ASN A 1 73 ? 12.644 -8.978 2.968 1.00 58.31 73 ASN A N 1
ATOM 595 C CA . ASN A 1 73 ? 12.451 -10.357 3.415 1.00 58.31 73 ASN A CA 1
ATOM 596 C C . ASN A 1 73 ? 11.265 -10.479 4.395 1.00 58.31 73 ASN A C 1
ATOM 598 O O . ASN A 1 73 ? 11.274 -11.333 5.278 1.00 58.31 73 ASN A O 1
ATOM 602 N N . GLY A 1 74 ? 10.249 -9.620 4.261 1.00 58.31 74 GLY A N 1
ATOM 603 C CA . GLY A 1 74 ? 9.068 -9.604 5.124 1.00 58.31 74 GLY A CA 1
ATOM 604 C C . GLY A 1 74 ? 9.175 -8.666 6.332 1.00 58.31 74 GLY A C 1
ATOM 605 O O . GLY A 1 74 ? 9.943 -7.708 6.348 1.00 58.31 74 GLY A O 1
ATOM 606 N N . ALA A 1 75 ? 8.331 -8.915 7.328 1.00 61.91 75 ALA A N 1
ATOM 607 C CA . ALA A 1 75 ? 8.112 -8.053 8.482 1.00 61.91 75 ALA A CA 1
ATOM 608 C C . ALA A 1 75 ? 9.294 -8.067 9.480 1.00 61.91 75 ALA A C 1
ATOM 610 O O . ALA A 1 75 ? 9.546 -9.082 10.130 1.00 61.91 75 ALA A O 1
ATOM 611 N N . ILE A 1 76 ? 10.001 -6.940 9.629 1.00 70.38 76 ILE A N 1
ATOM 612 C CA . ILE A 1 76 ? 11.199 -6.806 10.495 1.00 70.38 76 ILE A CA 1
ATOM 613 C C . ILE A 1 76 ? 10.969 -5.803 11.648 1.00 70.38 76 ILE A C 1
ATOM 615 O O . ILE A 1 76 ? 11.797 -5.666 12.547 1.00 70.38 76 ILE A O 1
ATOM 619 N N . TYR A 1 77 ? 9.825 -5.114 11.682 1.00 78.94 77 TYR A N 1
ATOM 620 C CA . TYR A 1 77 ? 9.528 -4.138 12.729 1.00 78.94 77 TYR A CA 1
ATOM 621 C C . TYR A 1 77 ? 9.123 -4.843 14.028 1.00 78.94 77 TYR A C 1
ATOM 623 O O . TYR A 1 77 ? 8.072 -5.481 14.105 1.00 78.94 77 TYR A O 1
ATOM 631 N N . GLN A 1 78 ? 9.971 -4.738 15.051 1.00 77.69 78 GLN A N 1
ATOM 632 C CA . GLN A 1 78 ? 9.662 -5.217 16.396 1.00 77.69 78 GLN A CA 1
ATOM 633 C C . GLN A 1 78 ? 8.911 -4.121 17.155 1.00 77.69 78 GLN A C 1
ATOM 635 O O . GLN A 1 78 ? 9.401 -3.003 17.295 1.00 77.69 78 GLN A O 1
ATOM 640 N N . ASP A 1 79 ? 7.714 -4.450 17.631 1.00 78.12 79 ASP A N 1
ATOM 641 C CA . ASP A 1 79 ? 6.888 -3.571 18.454 1.00 78.12 79 ASP A CA 1
ATOM 642 C C . ASP A 1 79 ? 6.420 -4.360 19.676 1.00 78.12 79 ASP A C 1
ATOM 644 O O . ASP A 1 79 ? 5.683 -5.340 19.542 1.00 78.12 79 ASP A O 1
ATOM 648 N N . GLU A 1 80 ? 6.864 -3.927 20.856 1.00 72.12 80 GLU A N 1
ATOM 649 C CA . GLU A 1 80 ? 6.575 -4.563 22.144 1.00 72.12 80 GLU A CA 1
ATOM 650 C C . GLU A 1 80 ? 5.143 -4.294 22.646 1.00 72.12 80 GLU A C 1
ATOM 652 O O . GLU A 1 80 ? 4.693 -4.930 23.602 1.00 72.12 80 GLU A O 1
ATOM 657 N N . ARG A 1 81 ? 4.394 -3.369 22.019 1.00 70.81 81 ARG A N 1
ATOM 658 C CA . ARG A 1 81 ? 2.987 -3.104 22.362 1.00 70.81 81 ARG A CA 1
ATOM 659 C C . ARG A 1 81 ? 2.138 -4.343 22.105 1.00 70.81 81 ARG A C 1
ATOM 661 O O . ARG A 1 81 ? 2.321 -5.027 21.096 1.00 70.81 81 ARG A O 1
ATOM 668 N N . GLN A 1 82 ? 1.169 -4.552 23.001 1.00 63.16 82 GLN A N 1
ATOM 669 C CA . GLN A 1 82 ? 0.304 -5.729 23.081 1.00 63.16 82 GLN A CA 1
ATOM 670 C C . GLN A 1 82 ? -0.126 -6.255 21.703 1.00 63.16 82 GLN A C 1
ATOM 672 O O . GLN A 1 82 ? -0.532 -5.504 20.813 1.00 63.16 82 GLN A O 1
ATOM 677 N N . ASP A 1 83 ? 0.001 -7.569 21.557 1.00 72.38 83 ASP A N 1
ATOM 678 C CA . ASP A 1 83 ? -0.363 -8.312 20.360 1.00 72.38 83 ASP A CA 1
ATOM 679 C C . ASP A 1 83 ? -1.899 -8.380 20.187 1.00 72.38 83 ASP A C 1
ATOM 681 O O . ASP A 1 83 ? -2.652 -7.844 21.003 1.00 72.38 83 ASP A O 1
ATOM 685 N N . TYR A 1 84 ? -2.365 -9.035 19.120 1.00 78.38 84 TYR A N 1
ATOM 686 C CA . TYR A 1 84 ? -3.779 -9.317 18.812 1.00 78.38 84 TYR A CA 1
ATOM 687 C C . TYR A 1 84 ? -4.739 -9.306 20.025 1.00 78.38 84 TYR A C 1
ATOM 689 O O . TYR A 1 84 ? -4.623 -10.116 20.949 1.00 78.38 84 TYR A O 1
ATOM 697 N N . SER A 1 85 ? -5.768 -8.450 19.971 1.00 87.00 85 SER A N 1
ATOM 698 C CA . SER A 1 85 ? -6.841 -8.406 20.968 1.00 87.00 85 SER A CA 1
ATOM 699 C C . SER A 1 85 ? -8.218 -8.362 20.315 1.00 87.00 85 SER A C 1
ATOM 701 O O . SER A 1 85 ? -8.539 -7.457 19.545 1.00 87.00 85 SER A O 1
ATOM 703 N N . LYS A 1 86 ? -9.087 -9.306 20.698 1.00 88.62 86 LYS A N 1
ATOM 704 C CA . LYS A 1 86 ? -10.485 -9.342 20.241 1.00 88.62 86 LYS A CA 1
ATOM 705 C C . LYS A 1 86 ? -11.275 -8.098 20.646 1.00 88.62 86 LYS A C 1
ATOM 707 O O . LYS A 1 86 ? -12.194 -7.724 19.925 1.00 88.62 86 LYS A O 1
ATOM 712 N N . SER A 1 87 ? -10.963 -7.478 21.788 1.00 91.88 87 SER A N 1
ATOM 713 C CA . SER A 1 87 ? -11.644 -6.245 22.199 1.00 91.88 87 SER A CA 1
ATOM 714 C C . SER A 1 87 ? -11.242 -5.071 21.310 1.00 91.88 87 SER A C 1
ATOM 716 O O . SER A 1 87 ? -12.117 -4.333 20.872 1.00 91.88 87 SER A O 1
ATOM 718 N N . LEU A 1 88 ? -9.953 -4.954 20.972 1.00 93.06 88 LEU A N 1
ATOM 719 C CA . LEU A 1 88 ? -9.457 -3.922 20.057 1.00 93.06 88 LEU A CA 1
ATOM 720 C C . LEU A 1 88 ? -9.986 -4.113 18.633 1.00 93.06 88 LEU A C 1
ATOM 722 O O . LEU A 1 88 ? -10.276 -3.129 17.962 1.00 93.06 88 LEU A O 1
ATOM 726 N N . MET A 1 89 ? -10.161 -5.362 18.189 1.00 93.44 89 MET A N 1
ATOM 727 C CA . MET A 1 89 ? -10.813 -5.650 16.909 1.00 93.44 89 MET A CA 1
ATOM 728 C C . MET A 1 89 ? -12.275 -5.222 16.893 1.00 93.44 89 MET A C 1
ATOM 730 O O . MET A 1 89 ? -12.705 -4.566 15.956 1.00 93.44 89 MET A O 1
ATOM 734 N N . ARG A 1 90 ? -13.046 -5.566 17.935 1.00 93.69 90 ARG A N 1
ATOM 735 C CA . ARG A 1 90 ? -14.444 -5.121 18.047 1.00 93.69 90 ARG A CA 1
ATOM 736 C C . ARG A 1 90 ? -14.542 -3.598 18.039 1.00 93.69 90 ARG A C 1
ATOM 738 O O . ARG A 1 90 ? -15.396 -3.063 17.354 1.00 93.69 90 ARG A O 1
ATOM 745 N N . ALA A 1 91 ? -13.633 -2.912 18.733 1.00 92.69 91 ALA A N 1
ATOM 746 C CA . ALA A 1 91 ? -13.569 -1.452 18.722 1.00 92.69 91 ALA A CA 1
ATOM 747 C C . ALA A 1 91 ? -13.233 -0.857 17.340 1.00 92.69 91 ALA A C 1
ATOM 749 O O . ALA A 1 91 ? -13.534 0.307 17.099 1.00 92.69 91 ALA A O 1
ATOM 750 N N . GLY A 1 92 ? -12.600 -1.626 16.448 1.00 94.06 92 GLY A N 1
ATOM 751 C CA . GLY A 1 92 ? -12.289 -1.193 15.087 1.00 94.06 92 GLY A CA 1
ATOM 752 C C . GLY A 1 92 ? -13.432 -1.366 14.090 1.00 94.06 92 GLY A C 1
ATOM 753 O O . GLY A 1 92 ? -13.424 -0.682 13.072 1.00 94.06 92 GLY A O 1
ATOM 754 N N . GLN A 1 93 ? -14.420 -2.221 14.380 1.00 93.38 93 GLN A N 1
ATOM 755 C CA . GLN A 1 93 ? -15.517 -2.539 13.449 1.00 93.38 93 GLN A CA 1
ATOM 756 C C . GLN A 1 93 ? -16.351 -1.312 13.062 1.00 93.38 93 GLN A C 1
ATOM 758 O O . GLN A 1 93 ? -16.810 -1.234 11.929 1.00 93.38 93 GLN A O 1
ATOM 763 N N . ASP A 1 94 ? -16.483 -0.347 13.972 1.00 94.62 94 ASP A N 1
ATOM 764 C CA . ASP A 1 94 ? -17.239 0.891 13.746 1.00 94.62 94 ASP A CA 1
ATOM 765 C C . ASP A 1 94 ? -16.334 2.079 13.357 1.00 94.62 94 ASP A C 1
ATOM 767 O O . ASP A 1 94 ? -16.795 3.216 13.291 1.00 94.62 94 ASP A O 1
ATOM 771 N N . LYS A 1 95 ? -15.028 1.849 13.152 1.00 97.56 95 LYS A N 1
ATOM 772 C CA . LYS A 1 95 ? -14.048 2.908 12.847 1.00 97.56 95 LYS A CA 1
ATOM 773 C C . LYS A 1 95 ? -13.412 2.780 11.470 1.00 97.56 95 LYS A C 1
ATOM 775 O O . LYS A 1 95 ? -13.019 3.786 10.883 1.00 97.56 95 LYS A O 1
ATOM 780 N N . VAL A 1 96 ? -13.282 1.559 10.959 1.00 97.94 96 VAL A N 1
ATOM 781 C CA . VAL A 1 96 ? -12.628 1.302 9.678 1.00 97.94 96 VAL A CA 1
ATOM 782 C C . VAL A 1 96 ? -13.340 0.199 8.910 1.00 97.94 96 VAL A C 1
ATOM 784 O O . VAL A 1 96 ? -13.676 -0.845 9.466 1.00 97.94 96 VAL A O 1
ATOM 787 N N . GLU A 1 97 ? -13.518 0.419 7.615 1.00 97.62 97 GLU A N 1
ATOM 788 C CA . GLU A 1 97 ? -13.956 -0.601 6.669 1.00 97.62 97 GLU A CA 1
ATOM 789 C C . GLU A 1 97 ? -12.754 -1.055 5.839 1.00 97.62 97 GLU A C 1
ATOM 791 O O . GLU A 1 97 ? -11.967 -0.232 5.370 1.00 97.62 97 GLU A O 1
ATOM 796 N N . ILE A 1 98 ? -12.580 -2.369 5.683 1.00 96.19 98 ILE A N 1
ATOM 797 C CA . ILE A 1 98 ? -11.488 -2.942 4.893 1.00 96.19 98 ILE A CA 1
ATOM 798 C C . ILE A 1 98 ? -12.091 -3.885 3.863 1.00 96.19 98 ILE A C 1
ATOM 800 O O . ILE A 1 98 ? -12.798 -4.827 4.217 1.00 96.19 98 ILE A O 1
ATOM 804 N N . HIS A 1 99 ? -11.789 -3.632 2.595 1.00 93.44 99 HIS A N 1
ATOM 805 C CA . HIS A 1 99 ? -12.341 -4.358 1.462 1.00 93.44 99 HIS A CA 1
ATOM 806 C C . HIS A 1 99 ? -11.227 -4.927 0.582 1.00 93.44 99 HIS A C 1
ATOM 808 O O . HIS A 1 99 ? -10.259 -4.229 0.267 1.00 93.44 99 HIS A O 1
ATOM 814 N N . HIS A 1 100 ? -11.394 -6.178 0.148 1.00 90.88 100 HIS A N 1
ATOM 815 C CA . HIS A 1 100 ? -10.513 -6.819 -0.823 1.00 90.88 100 HIS A CA 1
ATOM 816 C C . HIS A 1 100 ? -11.182 -6.912 -2.193 1.00 90.88 100 HIS A C 1
ATOM 818 O O . HIS A 1 100 ? -12.297 -7.415 -2.306 1.00 90.88 100 HIS A O 1
ATOM 824 N N . GLY A 1 101 ? -10.496 -6.443 -3.236 1.00 88.88 101 GLY A N 1
ATOM 825 C CA . GLY A 1 101 ? -11.013 -6.401 -4.604 1.00 88.88 101 GLY A CA 1
ATOM 826 C C . GLY A 1 101 ? -10.134 -7.115 -5.631 1.00 88.88 101 GLY A C 1
ATOM 827 O O . GLY A 1 101 ? -9.194 -7.853 -5.313 1.00 88.88 101 GLY A O 1
ATOM 828 N N . ASP A 1 102 ? -10.447 -6.886 -6.906 1.00 87.38 102 ASP A N 1
ATOM 829 C CA . ASP A 1 102 ? -9.553 -7.186 -8.026 1.00 87.38 102 ASP A CA 1
ATOM 830 C C . ASP A 1 102 ? -8.218 -6.468 -7.896 1.00 87.38 102 ASP A C 1
ATOM 832 O O . ASP A 1 102 ? -8.171 -5.308 -7.488 1.00 87.38 102 ASP A O 1
ATOM 836 N N . SER A 1 103 ? -7.124 -7.205 -8.142 1.00 87.88 103 SER A N 1
ATOM 837 C CA . SER A 1 103 ? -5.806 -6.585 -8.245 1.00 87.88 103 SER A CA 1
ATOM 838 C C . SER A 1 103 ? -5.899 -5.574 -9.369 1.00 87.88 103 SER A C 1
ATOM 840 O O . SER A 1 103 ? -6.259 -5.921 -10.490 1.00 87.88 103 SER A O 1
ATOM 842 N N . LEU A 1 104 ? -5.608 -4.318 -9.053 1.00 86.38 104 LEU A N 1
ATOM 843 C CA . LEU A 1 104 ? -5.750 -3.249 -10.034 1.00 86.38 104 LEU A CA 1
ATOM 844 C C . LEU A 1 104 ? -4.573 -3.256 -11.017 1.00 86.38 104 LEU A C 1
ATOM 846 O O . LEU A 1 104 ? -4.690 -2.703 -12.103 1.00 86.38 104 LEU A O 1
ATOM 850 N N . SER A 1 105 ? -3.460 -3.909 -10.657 1.00 84.00 105 SER A N 1
ATOM 851 C CA . SER A 1 105 ? -2.271 -4.045 -11.502 1.00 84.00 105 SER A CA 1
ATOM 852 C C . SER A 1 105 ? -2.255 -5.328 -12.351 1.00 84.00 105 SER A C 1
ATOM 854 O O . SER A 1 105 ? -1.350 -5.507 -13.175 1.00 84.00 105 SER A O 1
ATOM 856 N N . GLN A 1 106 ? -3.226 -6.235 -12.160 1.00 82.44 106 GLN A N 1
ATOM 857 C CA . GLN A 1 106 ? -3.294 -7.542 -12.824 1.00 82.44 106 GLN A CA 1
ATOM 858 C C . GLN A 1 106 ? -4.729 -7.924 -13.217 1.00 82.44 106 GLN A C 1
ATOM 860 O O . GLN A 1 106 ? -5.468 -8.500 -12.424 1.00 82.44 106 GLN A O 1
ATOM 865 N N . ASP A 1 107 ? -5.074 -7.718 -14.490 1.00 64.00 107 ASP A N 1
ATOM 866 C CA . ASP A 1 107 ? -6.426 -7.980 -15.016 1.00 64.00 107 ASP A CA 1
ATOM 867 C C . ASP A 1 107 ? -6.785 -9.473 -15.185 1.00 64.00 107 ASP A C 1
ATOM 869 O O . ASP A 1 107 ? -7.953 -9.814 -15.359 1.00 64.00 107 ASP A O 1
ATOM 873 N N . GLU A 1 108 ? -5.813 -10.398 -15.181 1.00 60.50 108 GLU A N 1
ATOM 874 C CA . GLU A 1 108 ? -6.047 -11.762 -15.700 1.00 60.50 108 GLU A CA 1
ATOM 875 C C . GLU A 1 108 ? -5.406 -12.915 -14.906 1.00 60.50 108 GLU A C 1
ATOM 877 O O . GLU A 1 108 ? -5.384 -14.051 -15.393 1.00 60.50 108 GLU A O 1
ATOM 882 N N . ASP A 1 109 ? -4.829 -12.671 -13.727 1.00 56.62 109 ASP A N 1
ATOM 883 C CA . ASP A 1 109 ? -4.255 -13.751 -12.910 1.00 56.62 109 ASP A CA 1
ATOM 884 C C . ASP A 1 109 ? -4.372 -13.486 -11.395 1.00 56.62 109 ASP A C 1
ATOM 886 O O . ASP A 1 109 ? -3.414 -13.057 -10.752 1.00 56.62 109 ASP A O 1
ATOM 890 N N . PRO A 1 110 ? -5.539 -13.762 -10.786 1.00 58.47 110 PRO A N 1
ATOM 891 C CA . PRO A 1 110 ? -5.804 -13.460 -9.380 1.00 58.47 110 PRO A CA 1
ATOM 892 C C . PRO A 1 110 ? -5.167 -14.468 -8.409 1.00 58.47 110 PRO A C 1
ATOM 894 O O . PRO A 1 110 ? -5.579 -14.549 -7.254 1.00 58.47 110 PRO A O 1
ATOM 897 N N . ARG A 1 111 ? -4.197 -15.292 -8.839 1.00 62.38 111 ARG A N 1
ATOM 898 C CA . ARG A 1 111 ? -3.759 -16.469 -8.064 1.00 62.38 111 ARG A CA 1
ATOM 899 C C . ARG A 1 111 ? -3.222 -16.144 -6.664 1.00 62.38 111 ARG A C 1
ATOM 901 O O . ARG A 1 111 ? -3.247 -17.025 -5.807 1.00 62.38 111 ARG A O 1
ATOM 908 N N . SER A 1 112 ? -2.765 -14.915 -6.427 1.00 75.88 112 SER A N 1
ATOM 909 C CA . SER A 1 112 ? -2.264 -14.477 -5.115 1.00 75.88 112 SER A CA 1
ATOM 910 C C . SER A 1 112 ? -2.226 -12.960 -4.902 1.00 75.88 112 SER A C 1
ATOM 912 O O . SER A 1 112 ? -1.728 -12.525 -3.866 1.00 75.88 112 SER A O 1
ATOM 914 N N . HIS A 1 113 ? -2.684 -12.163 -5.875 1.00 85.25 113 HIS A N 1
ATOM 915 C CA . HIS A 1 113 ? -2.702 -10.705 -5.763 1.00 85.25 113 HIS A CA 1
ATOM 916 C C . HIS A 1 113 ? -4.133 -10.181 -5.766 1.00 85.25 113 HIS A C 1
ATOM 918 O O . HIS A 1 113 ? -4.994 -10.688 -6.487 1.00 85.25 113 HIS A O 1
ATOM 924 N N . TYR A 1 114 ? -4.375 -9.160 -4.959 1.00 87.62 114 TYR A N 1
ATOM 925 C CA . TYR A 1 114 ? -5.660 -8.488 -4.814 1.00 87.62 114 TYR A CA 1
ATOM 926 C C . TYR A 1 114 ? -5.420 -7.040 -4.404 1.00 87.62 114 TYR A C 1
ATOM 928 O O . TYR A 1 114 ? -4.335 -6.685 -3.950 1.00 87.62 114 TYR A O 1
ATOM 936 N N . SER A 1 115 ? -6.436 -6.198 -4.553 1.00 91.44 115 SER A N 1
ATOM 937 C CA . SER A 1 115 ? -6.395 -4.873 -3.942 1.00 91.44 115 SER A CA 1
ATOM 938 C C . SER A 1 115 ? -6.917 -4.929 -2.512 1.00 91.44 115 SER A C 1
ATOM 940 O O . SER A 1 115 ? -7.861 -5.663 -2.225 1.00 91.44 115 SER A O 1
ATOM 942 N N . THR A 1 116 ? -6.338 -4.134 -1.617 1.00 94.00 116 THR A N 1
ATOM 943 C CA . THR A 1 116 ? -6.866 -3.873 -0.277 1.00 94.00 116 THR A CA 1
ATOM 944 C C . THR A 1 116 ? -7.147 -2.391 -0.141 1.00 94.00 116 THR A C 1
ATOM 946 O O . THR A 1 116 ? -6.228 -1.578 -0.155 1.00 94.00 116 THR A O 1
ATOM 949 N N . SER A 1 117 ? -8.418 -2.044 0.028 1.00 96.62 117 SER A N 1
ATOM 950 C CA . SER A 1 117 ? -8.854 -0.688 0.350 1.00 96.62 117 SER A CA 1
ATOM 951 C C . SER A 1 117 ? -9.204 -0.583 1.828 1.00 96.62 117 SER A C 1
ATOM 953 O O . SER A 1 117 ? -9.847 -1.476 2.377 1.00 96.62 117 SER A O 1
ATOM 955 N N . ILE A 1 118 ? -8.777 0.505 2.461 1.00 98.12 118 ILE A N 1
ATOM 956 C CA . ILE A 1 118 ? -9.064 0.831 3.857 1.00 98.12 118 ILE A CA 1
ATOM 957 C C . ILE A 1 118 ? -9.752 2.190 3.883 1.00 98.12 118 ILE A C 1
ATOM 959 O O . ILE A 1 118 ? -9.148 3.193 3.498 1.00 98.12 118 ILE A O 1
ATOM 963 N N . THR A 1 119 ? -10.991 2.219 4.362 1.00 98.62 119 THR A N 1
ATOM 964 C CA . THR A 1 119 ? -11.803 3.430 4.492 1.00 98.62 119 THR A CA 1
ATOM 965 C C . THR A 1 119 ? -11.930 3.806 5.957 1.00 98.62 119 THR A C 1
ATOM 967 O O . THR A 1 119 ? -12.414 3.016 6.769 1.00 98.62 119 THR A O 1
ATOM 970 N N . ASN A 1 120 ? -11.523 5.023 6.309 1.00 98.56 120 ASN A N 1
ATOM 971 C CA . ASN A 1 120 ? -11.813 5.578 7.626 1.00 98.56 120 ASN A CA 1
ATOM 972 C C . ASN A 1 120 ? -13.288 5.999 7.680 1.00 98.56 120 ASN A C 1
ATOM 974 O O . ASN A 1 120 ? -13.667 6.983 7.052 1.00 98.56 120 ASN A O 1
ATOM 978 N N . ILE A 1 121 ? -14.107 5.263 8.427 1.00 98.38 121 ILE A N 1
ATOM 979 C CA . ILE A 1 121 ? -15.541 5.551 8.610 1.00 98.38 121 ILE A CA 1
ATOM 980 C C . ILE A 1 121 ? -15.830 6.234 9.955 1.00 98.38 121 ILE A C 1
ATOM 982 O O . ILE A 1 121 ? -16.987 6.436 10.312 1.00 98.38 121 ILE A O 1
ATOM 986 N N . SER A 1 122 ? -14.784 6.569 10.713 1.00 97.62 122 SER A N 1
ATOM 987 C CA . SER A 1 122 ? -14.892 7.317 11.964 1.00 97.62 122 SER A CA 1
ATOM 988 C C . SER A 1 122 ? -14.861 8.831 11.737 1.00 97.62 122 SER A C 1
ATOM 990 O O . SER A 1 122 ? -14.429 9.313 10.689 1.00 97.62 122 SER A O 1
ATOM 992 N N . ASP A 1 123 ? -15.262 9.587 12.761 1.00 97.19 123 ASP A N 1
ATOM 993 C CA . ASP A 1 123 ? -15.241 11.056 12.747 1.00 97.19 123 ASP A CA 1
ATOM 994 C C . ASP A 1 123 ? -13.856 11.663 13.053 1.00 97.19 123 ASP A C 1
ATOM 996 O O . ASP A 1 123 ? -13.694 12.882 12.996 1.00 97.19 123 ASP A O 1
ATOM 1000 N N . SER A 1 124 ? -12.849 10.846 13.385 1.00 97.75 124 SER A N 1
ATOM 1001 C CA . SER A 1 124 ? -11.486 11.301 13.690 1.00 97.75 124 SER A CA 1
ATOM 1002 C C . SER A 1 124 ? -10.481 10.803 12.657 1.00 97.75 124 SER A C 1
ATOM 1004 O O . SER A 1 124 ? -10.708 9.816 11.956 1.00 97.75 124 SER A O 1
ATOM 1006 N N . LYS A 1 125 ? -9.337 11.485 12.532 1.00 98.19 125 LYS A N 1
ATOM 1007 C CA . LYS A 1 125 ? -8.229 10.952 11.726 1.00 98.19 125 LYS A CA 1
ATOM 1008 C C . LYS A 1 125 ? -7.619 9.731 12.417 1.00 98.19 125 LYS A C 1
ATOM 1010 O O . LYS A 1 125 ? -7.468 9.707 13.641 1.00 98.19 125 LYS A O 1
ATOM 1015 N N . ILE A 1 126 ? -7.240 8.742 11.615 1.00 98.44 126 ILE A N 1
ATOM 1016 C CA . ILE A 1 126 ? -6.657 7.477 12.077 1.00 98.44 126 ILE A CA 1
ATOM 1017 C C . ILE A 1 126 ? -5.365 7.198 11.318 1.00 98.44 126 ILE A C 1
ATOM 1019 O O . ILE A 1 126 ? -5.233 7.610 10.171 1.00 98.44 126 ILE A O 1
ATOM 1023 N N . ARG A 1 127 ? -4.409 6.489 11.908 1.00 98.06 127 ARG A N 1
ATOM 1024 C CA . ARG A 1 127 ? -3.225 6.016 11.177 1.00 98.06 127 ARG A CA 1
ATOM 1025 C C . ARG A 1 127 ? -2.818 4.629 11.615 1.00 98.06 127 ARG A C 1
ATOM 1027 O O . ARG A 1 127 ? -2.977 4.279 12.782 1.00 98.06 127 ARG A O 1
ATOM 1034 N N . VAL A 1 128 ? -2.257 3.855 10.693 1.00 97.06 128 VAL A N 1
ATOM 1035 C CA . VAL A 1 128 ? -1.702 2.537 11.008 1.00 97.06 128 VAL A CA 1
ATOM 1036 C C . VAL A 1 128 ? -0.298 2.700 11.567 1.00 97.06 128 VAL A C 1
ATOM 1038 O O . VAL A 1 128 ? 0.588 3.233 10.902 1.00 97.06 128 VAL A O 1
ATOM 1041 N N . PHE A 1 129 ? -0.077 2.197 12.780 1.00 94.31 129 PHE A N 1
ATOM 1042 C CA . PHE A 1 129 ? 1.249 2.207 13.396 1.00 94.31 129 PHE A CA 1
ATOM 1043 C C . PHE A 1 129 ? 1.996 0.873 13.253 1.00 94.31 129 PHE A C 1
ATOM 1045 O O . PHE A 1 129 ? 3.213 0.832 1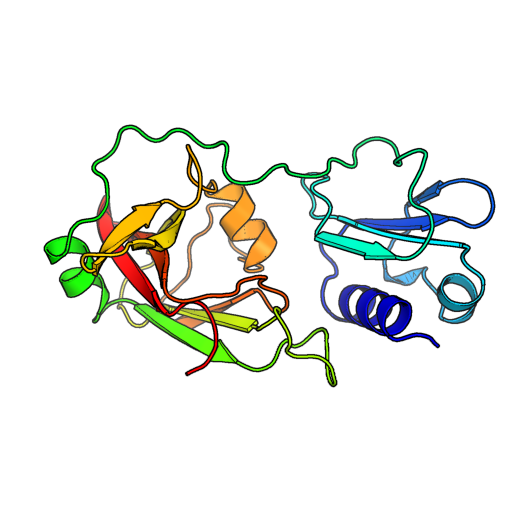3.426 1.00 94.31 129 PHE A O 1
ATOM 1052 N N . LYS A 1 130 ? 1.286 -0.220 12.954 1.00 93.62 130 LYS A N 1
ATOM 1053 C CA . LYS A 1 130 ? 1.860 -1.509 12.543 1.00 93.62 130 LYS A CA 1
ATOM 1054 C C . LYS A 1 130 ? 0.802 -2.378 11.875 1.00 93.62 130 LYS A C 1
ATOM 1056 O O . LYS A 1 130 ? -0.389 -2.219 12.138 1.00 93.62 130 LYS A O 1
ATOM 1061 N N . PHE A 1 131 ? 1.225 -3.335 11.061 1.00 93.56 131 PHE A N 1
ATOM 1062 C CA . PHE A 1 131 ? 0.321 -4.333 10.490 1.00 93.56 131 PHE A CA 1
ATOM 1063 C C . PHE A 1 131 ? 1.046 -5.652 10.220 1.00 93.56 131 PHE A C 1
ATOM 1065 O O . PHE A 1 131 ? 2.272 -5.680 10.116 1.00 93.56 131 PHE A O 1
ATOM 1072 N N . ALA A 1 132 ? 0.307 -6.759 10.179 1.00 90.81 132 ALA A N 1
ATOM 1073 C CA . ALA A 1 132 ? 0.855 -8.084 9.885 1.00 90.81 132 ALA A CA 1
ATOM 1074 C C . ALA A 1 132 ? -0.236 -9.075 9.462 1.00 90.81 132 ALA A C 1
ATOM 1076 O O . ALA A 1 132 ? -1.405 -8.928 9.830 1.00 90.81 132 ALA A O 1
ATOM 1077 N N . ALA A 1 133 ? 0.175 -10.116 8.739 1.00 89.19 133 ALA A N 1
ATOM 1078 C CA . ALA A 1 133 ? -0.658 -11.268 8.431 1.00 89.19 133 ALA A CA 1
ATOM 1079 C C . ALA A 1 133 ? -0.662 -12.265 9.604 1.00 89.19 133 ALA A C 1
ATOM 1081 O O . ALA A 1 133 ? 0.381 -12.610 10.169 1.00 89.19 133 ALA A O 1
ATOM 1082 N N . TYR A 1 134 ? -1.851 -12.736 9.976 1.00 88.38 134 TYR A N 1
ATOM 1083 C CA . TYR A 1 134 ? -2.088 -13.758 10.992 1.00 88.38 134 TYR A CA 1
ATOM 1084 C C . TYR A 1 134 ? -2.738 -14.971 10.340 1.00 88.38 134 TYR A C 1
ATOM 1086 O O . TYR A 1 134 ? -3.877 -14.913 9.883 1.00 88.38 134 TYR A O 1
ATOM 1094 N N . MET A 1 135 ? -2.044 -16.100 10.354 1.00 86.50 135 MET A N 1
ATOM 1095 C CA . MET A 1 135 ? -2.513 -17.352 9.774 1.00 86.50 135 MET A CA 1
ATOM 1096 C C . MET A 1 135 ? -3.283 -18.173 10.801 1.00 86.50 135 MET A C 1
ATOM 1098 O O . MET A 1 135 ? -2.954 -18.203 11.990 1.00 86.50 135 MET A O 1
ATOM 1102 N N . LYS A 1 136 ? -4.319 -18.877 10.343 1.00 83.50 136 LYS A N 1
ATOM 1103 C CA . LYS A 1 136 ? -5.093 -19.784 11.188 1.00 83.50 136 LYS A CA 1
ATOM 1104 C C . LYS A 1 136 ? -4.395 -21.145 11.275 1.00 83.50 136 LYS A 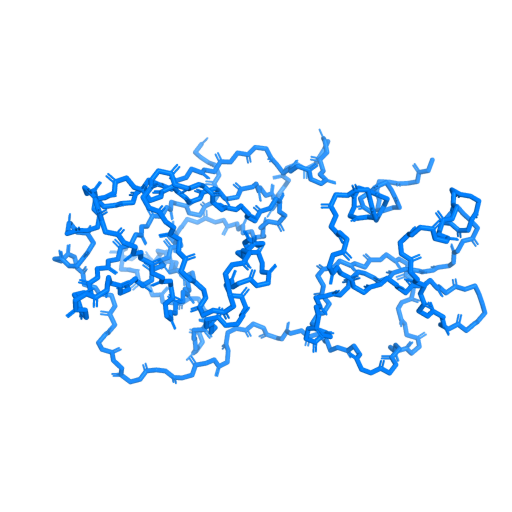C 1
ATOM 1106 O O . LYS A 1 136 ? -4.319 -21.873 10.291 1.00 83.50 136 LYS A O 1
ATOM 1111 N N . GLY A 1 137 ? -3.924 -21.512 12.466 1.00 78.75 137 GLY A N 1
ATOM 1112 C CA . GLY A 1 137 ? -3.338 -22.827 12.738 1.00 78.75 137 GLY A CA 1
ATOM 1113 C C . GLY A 1 137 ? -4.373 -23.957 12.856 1.00 78.75 137 GLY A C 1
ATOM 1114 O O . GLY A 1 137 ? -5.584 -23.729 12.833 1.00 78.75 137 GLY A O 1
ATOM 1115 N N . PHE A 1 138 ? -3.891 -25.189 13.065 1.00 70.06 138 PHE A N 1
ATOM 1116 C CA . PHE A 1 138 ? -4.693 -26.430 13.091 1.00 70.06 138 PHE A CA 1
ATOM 1117 C C . PHE A 1 138 ? -5.858 -26.424 14.105 1.00 70.06 138 PHE A C 1
ATOM 1119 O O . PHE A 1 138 ? -6.888 -27.047 13.874 1.00 70.06 138 PHE A O 1
ATOM 1126 N N . PHE A 1 139 ? -5.742 -25.659 15.198 1.00 76.00 139 PHE A N 1
ATOM 1127 C CA . PHE A 1 139 ? -6.791 -25.499 16.222 1.00 76.00 139 PHE A CA 1
ATOM 1128 C C . PHE A 1 139 ? -7.573 -24.183 16.113 1.00 76.00 139 PHE A C 1
ATOM 1130 O O . PHE A 1 139 ? -8.210 -23.748 17.070 1.00 76.00 139 PHE A O 1
ATOM 1137 N N . GLY A 1 140 ? -7.477 -23.489 14.980 1.00 70.50 140 GLY A N 1
ATOM 1138 C CA . GLY A 1 140 ? -8.118 -22.191 14.788 1.00 70.50 140 GLY A CA 1
ATOM 1139 C C . GLY A 1 140 ? -7.463 -21.031 15.542 1.00 70.50 140 GLY A C 1
ATOM 1140 O O . GLY A 1 140 ? -7.998 -19.924 15.513 1.00 70.50 140 GLY A O 1
ATOM 1141 N N . LYS A 1 141 ? -6.321 -21.261 16.204 1.00 77.69 141 LYS A N 1
ATOM 1142 C CA . LYS A 1 141 ? -5.516 -20.197 16.812 1.00 77.69 141 LYS A CA 1
ATOM 1143 C C . LYS A 1 141 ? -4.858 -19.374 15.710 1.00 77.69 141 LYS A C 1
ATOM 1145 O O . LYS A 1 141 ? -4.233 -19.947 14.821 1.00 77.69 141 LYS A O 1
ATOM 1150 N N . LEU A 1 142 ? -5.015 -18.057 15.783 1.00 80.31 142 LEU A N 1
ATOM 1151 C CA . LEU A 1 142 ? -4.302 -17.125 14.923 1.00 80.31 142 LEU A CA 1
ATOM 1152 C C . LEU A 1 142 ? -2.874 -16.971 15.443 1.00 80.31 142 LEU A C 1
ATOM 1154 O O . LEU A 1 142 ? -2.674 -16.698 16.626 1.00 80.31 142 LEU A O 1
ATOM 1158 N N . SER A 1 143 ? -1.905 -17.151 14.559 1.00 79.25 143 SER A N 1
ATOM 1159 C CA . SER A 1 143 ? -0.497 -16.859 14.808 1.00 79.25 143 SER A CA 1
ATOM 1160 C C . SER A 1 143 ? 0.023 -16.001 13.672 1.00 79.25 143 SER A C 1
ATOM 1162 O O . SER A 1 143 ? -0.320 -16.236 12.515 1.00 79.25 143 SER A O 1
ATOM 1164 N N . ARG A 1 144 ? 0.856 -15.021 13.997 1.00 81.75 144 ARG A N 1
ATOM 1165 C CA . ARG A 1 144 ? 1.518 -14.188 12.998 1.00 81.75 144 ARG A CA 1
ATOM 1166 C C . ARG A 1 144 ? 2.345 -15.062 12.047 1.00 81.75 144 ARG A C 1
ATOM 1168 O O . ARG A 1 144 ? 2.983 -16.010 12.500 1.00 81.75 144 ARG A O 1
ATOM 1175 N N . GLU A 1 145 ? 2.294 -14.767 10.750 1.00 74.44 145 GLU A N 1
ATOM 1176 C CA . GLU A 1 145 ? 3.037 -15.518 9.724 1.00 74.44 145 GLU A CA 1
ATOM 1177 C C . GLU A 1 145 ? 4.558 -15.321 9.855 1.00 74.44 145 GLU A C 1
ATOM 1179 O O . GLU A 1 145 ? 5.339 -16.230 9.583 1.00 74.44 145 GLU A O 1
ATOM 1184 N N . SER A 1 146 ? 4.967 -14.145 10.333 1.00 72.38 146 SER A N 1
ATOM 1185 C CA . SER A 1 146 ? 6.353 -13.694 10.479 1.00 72.38 146 SER A CA 1
ATOM 1186 C C . SER A 1 146 ? 6.746 -13.406 11.934 1.00 72.38 146 SER A C 1
ATOM 1188 O O . SER A 1 146 ? 5.905 -13.285 12.829 1.00 72.38 146 SER A O 1
ATOM 1190 N N . GLU A 1 147 ? 8.047 -13.225 12.182 1.00 71.69 147 GLU A N 1
ATOM 1191 C CA . GLU A 1 147 ? 8.590 -12.870 13.506 1.00 71.69 147 GLU A CA 1
ATOM 1192 C C . GLU A 1 147 ? 8.443 -11.381 13.877 1.00 71.69 147 GLU A C 1
ATOM 1194 O O . GLU A 1 147 ? 8.697 -11.005 15.022 1.00 71.69 147 GLU A O 1
ATOM 1199 N N . GLY A 1 148 ? 8.002 -10.528 12.950 1.00 84.00 148 GLY A N 1
ATOM 1200 C CA . GLY A 1 148 ? 7.824 -9.090 13.172 1.00 84.00 148 GLY A CA 1
ATOM 1201 C C . GLY A 1 148 ? 6.556 -8.531 12.532 1.00 84.00 148 GLY A C 1
ATOM 1202 O O . GLY A 1 148 ? 5.742 -9.274 11.981 1.00 84.00 148 GLY A O 1
ATOM 1203 N N . PHE A 1 149 ? 6.412 -7.209 12.604 1.00 88.94 149 PHE A N 1
ATOM 1204 C CA . PHE A 1 149 ? 5.377 -6.420 11.938 1.00 88.94 149 PHE A CA 1
ATOM 1205 C C . PHE A 1 149 ? 5.943 -5.653 10.734 1.00 88.94 149 PHE A C 1
ATOM 1207 O O . PHE A 1 149 ? 7.157 -5.504 10.574 1.00 88.94 149 PHE A O 1
ATOM 1214 N N . TYR A 1 150 ? 5.052 -5.162 9.885 1.00 91.50 150 TYR A N 1
ATOM 1215 C CA . TYR A 1 150 ? 5.353 -4.101 8.938 1.00 91.50 150 TYR A CA 1
ATOM 1216 C C . TYR A 1 150 ? 5.158 -2.743 9.618 1.00 91.50 150 TYR A C 1
ATOM 1218 O O . TYR A 1 150 ? 4.281 -2.584 10.475 1.00 91.50 150 TYR A O 1
ATOM 1226 N N . CYS A 1 151 ? 6.009 -1.777 9.279 1.00 92.06 151 CYS A N 1
ATOM 1227 C CA . CYS A 1 151 ? 6.080 -0.488 9.970 1.00 92.06 151 CYS A CA 1
ATOM 1228 C C . CYS A 1 151 ? 5.162 0.584 9.337 1.00 92.06 151 CYS A C 1
ATOM 1230 O O . CYS A 1 151 ? 4.676 0.393 8.217 1.00 92.06 151 CYS A O 1
ATOM 1232 N N . PRO A 1 152 ? 4.958 1.747 9.996 1.00 93.50 152 PRO A N 1
ATOM 1233 C CA . PRO A 1 152 ? 4.119 2.830 9.465 1.00 93.50 152 PRO A CA 1
ATOM 1234 C C . PRO A 1 152 ? 4.566 3.324 8.086 1.00 93.50 152 PRO A C 1
ATOM 1236 O O . PRO A 1 152 ? 3.744 3.648 7.233 1.00 93.50 152 PRO A O 1
ATOM 1239 N N . ARG A 1 153 ? 5.882 3.351 7.840 1.00 93.31 153 ARG A N 1
ATOM 1240 C CA . ARG A 1 153 ? 6.438 3.760 6.547 1.00 93.31 153 ARG A CA 1
ATOM 1241 C C . ARG A 1 153 ? 6.001 2.821 5.426 1.00 93.31 153 ARG A C 1
ATOM 1243 O O . ARG A 1 153 ? 5.580 3.299 4.381 1.00 93.31 153 ARG A O 1
ATOM 1250 N N . GLN A 1 154 ? 6.081 1.511 5.656 1.00 93.31 154 GLN A N 1
ATOM 1251 C CA . GLN A 1 154 ? 5.639 0.519 4.675 1.00 93.31 154 GLN A CA 1
ATOM 1252 C C . GLN A 1 154 ? 4.145 0.648 4.425 1.00 93.31 154 GLN A C 1
ATOM 1254 O O . GLN A 1 154 ? 3.726 0.641 3.280 1.00 93.31 154 GLN A O 1
ATOM 1259 N N . PHE A 1 155 ? 3.349 0.867 5.475 1.00 94.94 155 PHE A N 1
ATOM 1260 C CA . PHE A 1 155 ? 1.923 1.120 5.301 1.00 94.94 155 PHE A CA 1
ATOM 1261 C C . PHE A 1 155 ? 1.673 2.331 4.392 1.00 94.94 155 PHE A C 1
ATOM 1263 O O . PHE A 1 155 ? 0.931 2.218 3.421 1.00 94.94 155 PHE A O 1
ATOM 1270 N N . LYS A 1 156 ? 2.337 3.465 4.658 1.00 94.94 156 LYS A N 1
ATOM 1271 C CA . LYS A 1 156 ? 2.219 4.674 3.830 1.00 94.94 156 LYS A CA 1
ATOM 1272 C C . LYS A 1 156 ? 2.555 4.400 2.365 1.00 94.94 156 LYS A C 1
ATOM 1274 O O . LYS A 1 156 ? 1.796 4.789 1.482 1.00 94.94 156 LYS A O 1
ATOM 1279 N N . GLU A 1 157 ? 3.680 3.733 2.124 1.00 93.94 157 GLU A N 1
ATOM 1280 C CA . GLU A 1 157 ? 4.174 3.442 0.778 1.00 93.94 157 GLU A CA 1
ATOM 1281 C C . GLU A 1 157 ? 3.260 2.447 0.040 1.00 93.94 157 GLU A C 1
ATOM 1283 O O . GLU A 1 157 ? 2.889 2.692 -1.107 1.00 93.94 157 GLU A O 1
ATOM 1288 N N . TRP A 1 158 ? 2.824 1.374 0.703 1.00 93.88 158 TRP A N 1
ATOM 1289 C CA . TRP A 1 158 ? 2.007 0.320 0.094 1.00 93.88 158 TRP A CA 1
ATOM 1290 C C . TRP A 1 158 ? 0.571 0.782 -0.167 1.00 93.88 158 TRP A C 1
ATOM 1292 O O . TRP A 1 158 ? 0.011 0.475 -1.213 1.00 93.88 158 TRP A O 1
ATOM 1302 N N . PHE A 1 159 ? -0.013 1.570 0.742 1.00 95.38 159 PHE A N 1
ATOM 1303 C CA . PHE A 1 159 ? -1.399 2.046 0.642 1.00 95.38 159 PHE A CA 1
ATOM 1304 C C . PHE A 1 159 ? -1.545 3.425 -0.019 1.00 95.38 159 PHE A C 1
ATOM 1306 O O . PHE A 1 159 ? -2.655 3.955 -0.078 1.00 95.38 159 PHE A O 1
ATOM 1313 N N . ARG A 1 160 ? -0.444 4.016 -0.512 1.00 94.19 160 ARG A N 1
ATOM 1314 C CA . ARG A 1 160 ? -0.414 5.357 -1.136 1.00 94.19 160 ARG A CA 1
ATOM 1315 C C . ARG A 1 160 ? -1.025 6.434 -0.236 1.00 94.19 160 ARG A C 1
ATOM 1317 O O . ARG A 1 160 ? -1.784 7.290 -0.690 1.00 94.19 160 ARG A O 1
ATOM 1324 N N . VAL A 1 161 ? -0.708 6.392 1.057 1.00 96.00 161 VAL A N 1
ATOM 1325 C CA . VAL A 1 161 ? -1.188 7.413 1.997 1.00 96.00 161 VAL A CA 1
ATOM 1326 C C . VAL A 1 161 ? -0.484 8.731 1.673 1.00 96.00 161 VAL A C 1
ATOM 1328 O O . VAL A 1 161 ? 0.741 8.815 1.721 1.00 96.00 161 VAL A O 1
ATOM 1331 N N . SER A 1 162 ? -1.258 9.756 1.314 1.00 91.94 162 SER A N 1
ATOM 1332 C CA . SER A 1 162 ? -0.728 11.059 0.890 1.00 91.94 162 SER A CA 1
ATOM 1333 C C . SER A 1 162 ? -0.182 11.901 2.043 1.00 91.94 162 SER A C 1
ATOM 1335 O O . SER A 1 162 ? 0.630 12.792 1.820 1.00 91.94 162 SER A O 1
ATOM 1337 N N . ASP A 1 163 ? -0.666 11.657 3.261 1.00 95.44 163 ASP A N 1
ATOM 1338 C CA . ASP A 1 163 ? -0.228 12.356 4.465 1.00 95.44 163 ASP A CA 1
ATOM 1339 C C . ASP A 1 163 ? 1.139 11.844 4.936 1.00 95.44 163 ASP A C 1
ATOM 1341 O O . ASP A 1 163 ? 1.377 10.634 5.025 1.00 95.44 163 ASP A O 1
ATOM 1345 N N . ASP A 1 164 ? 2.042 12.766 5.270 1.00 91.50 164 ASP A N 1
ATOM 1346 C CA . ASP A 1 164 ? 3.421 12.417 5.607 1.00 91.50 164 ASP A CA 1
ATOM 1347 C C . ASP A 1 164 ? 3.556 11.619 6.906 1.00 91.50 164 ASP A C 1
ATOM 1349 O O . ASP A 1 164 ? 4.422 10.737 6.985 1.00 91.50 164 ASP A O 1
ATOM 1353 N N . ASP A 1 165 ? 2.667 11.875 7.866 1.00 94.31 165 ASP A N 1
ATOM 1354 C CA . ASP A 1 165 ? 2.592 11.197 9.159 1.00 94.31 165 ASP A CA 1
ATOM 1355 C C . ASP A 1 165 ? 1.724 9.925 9.112 1.00 94.31 165 ASP A C 1
ATOM 1357 O O . ASP A 1 165 ? 1.568 9.240 10.133 1.00 94.31 165 ASP A O 1
ATOM 1361 N N . GLY A 1 166 ? 1.177 9.597 7.935 1.00 96.44 166 GLY A N 1
ATOM 1362 C CA . GLY A 1 166 ? 0.365 8.412 7.678 1.00 96.44 166 GLY A CA 1
ATOM 1363 C C . GLY A 1 166 ? -1.097 8.539 8.110 1.00 96.44 166 GLY A C 1
ATOM 1364 O O . GLY A 1 166 ? -1.769 7.511 8.227 1.00 96.44 166 GLY A O 1
ATOM 1365 N N . TRP A 1 167 ? -1.594 9.754 8.373 1.00 98.06 167 TRP A N 1
ATOM 1366 C CA . TRP A 1 167 ? -2.996 9.968 8.735 1.00 98.06 167 TRP A CA 1
ATOM 1367 C C . TRP A 1 167 ? -3.944 9.737 7.554 1.00 98.06 167 TRP A C 1
ATOM 1369 O O . TRP A 1 167 ? -3.739 10.219 6.444 1.00 98.06 167 TRP A O 1
ATOM 1379 N N . ILE A 1 168 ? -5.031 9.029 7.838 1.00 98.50 168 ILE A N 1
ATOM 1380 C CA . ILE A 1 168 ? -6.185 8.812 6.973 1.00 98.50 168 ILE A CA 1
ATOM 1381 C C . ILE A 1 168 ? -7.327 9.651 7.551 1.00 98.50 168 ILE A C 1
ATOM 1383 O O . ILE A 1 168 ? -7.760 9.443 8.690 1.00 98.50 168 ILE A O 1
ATOM 1387 N N . LEU A 1 169 ? -7.803 10.624 6.782 1.00 98.44 169 LEU A N 1
ATOM 1388 C CA . LEU A 1 169 ? -8.870 11.540 7.184 1.00 98.44 169 LEU A CA 1
ATOM 1389 C C . LEU A 1 169 ? -10.237 10.836 7.242 1.00 98.44 169 LEU A C 1
ATOM 1391 O O . LEU A 1 169 ? -10.415 9.811 6.582 1.00 98.44 169 LEU A O 1
ATOM 1395 N N . PRO A 1 170 ? -11.219 11.372 7.990 1.00 98.56 170 PRO A N 1
ATOM 1396 C CA . PRO A 1 170 ? -12.597 10.883 7.951 1.00 98.56 170 PRO A CA 1
ATOM 1397 C C . PRO A 1 170 ? -13.127 10.758 6.517 1.00 98.56 170 PRO A C 1
ATOM 1399 O O . PRO A 1 170 ? -12.982 11.681 5.713 1.00 98.56 170 PRO A O 1
ATOM 1402 N N . ASN A 1 171 ? -13.758 9.626 6.207 1.00 98.25 171 ASN A N 1
ATOM 1403 C CA . ASN A 1 171 ? -14.275 9.231 4.889 1.00 98.25 171 ASN A CA 1
ATOM 1404 C C . ASN A 1 171 ? -13.218 9.044 3.785 1.00 98.25 171 ASN A C 1
ATOM 1406 O O . ASN A 1 171 ? -13.571 8.798 2.630 1.00 98.25 171 ASN A O 1
ATOM 1410 N N . GLN A 1 172 ? -11.924 9.140 4.100 1.00 98.44 172 GLN A N 1
ATOM 1411 C CA . GLN A 1 172 ? -10.865 8.873 3.134 1.00 98.44 172 GLN A CA 1
ATOM 1412 C C . GLN A 1 172 ? -10.661 7.366 2.963 1.00 98.44 172 GLN A C 1
ATOM 1414 O O . GLN A 1 172 ? -10.657 6.605 3.932 1.00 98.44 172 GLN A O 1
ATOM 1419 N N . THR A 1 173 ? -10.442 6.954 1.715 1.00 98.12 173 THR A N 1
ATOM 1420 C CA . THR A 1 173 ? -10.012 5.602 1.349 1.00 98.12 173 THR A CA 1
ATOM 1421 C C . THR A 1 173 ? -8.555 5.624 0.905 1.00 98.12 173 THR A C 1
ATOM 1423 O O . THR A 1 173 ? -8.159 6.486 0.120 1.00 98.12 173 THR A O 1
ATOM 1426 N N . VAL A 1 174 ? -7.767 4.666 1.386 1.00 97.50 174 VAL A N 1
ATOM 1427 C CA . VAL A 1 174 ? -6.394 4.399 0.930 1.00 97.50 174 VAL A CA 1
ATOM 1428 C C . VAL 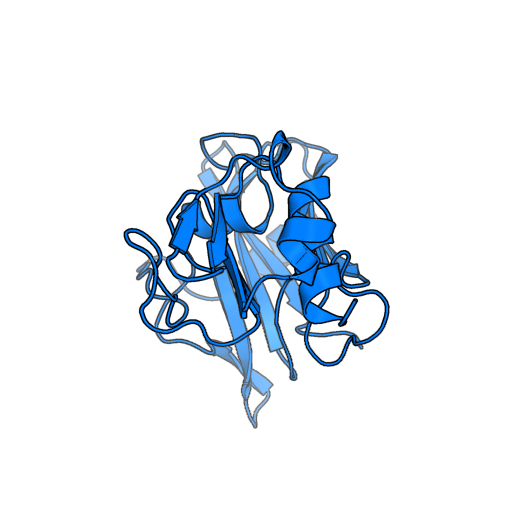A 1 174 ? -6.310 2.975 0.395 1.00 97.50 174 VAL A C 1
ATOM 1430 O O . VAL A 1 174 ? -7.090 2.118 0.814 1.00 97.50 174 VAL A O 1
ATOM 1433 N N . CYS A 1 175 ? -5.414 2.715 -0.556 1.00 95.56 175 CYS A N 1
ATOM 1434 C CA . CYS A 1 175 ? -5.436 1.468 -1.316 1.00 95.56 175 CYS A CA 1
ATOM 1435 C C . CYS A 1 175 ? -4.036 0.935 -1.610 1.00 95.56 175 CYS A C 1
ATOM 1437 O O . CYS A 1 175 ? -3.180 1.635 -2.154 1.00 95.56 175 CYS A O 1
ATOM 1439 N N . ASP A 1 176 ? -3.850 -0.341 -1.294 1.0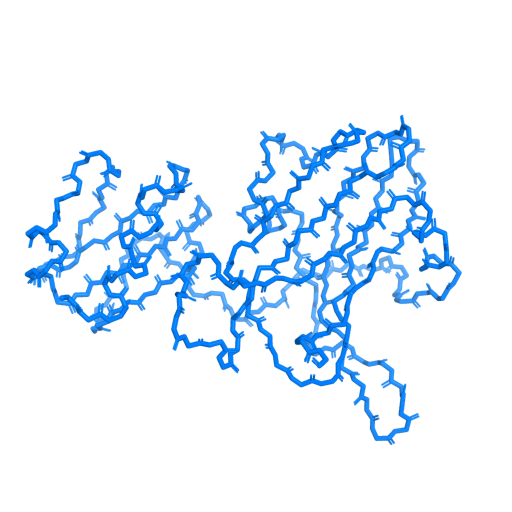0 93.81 176 ASP A N 1
ATOM 1440 C CA . ASP A 1 176 ? -2.809 -1.177 -1.872 1.00 93.81 176 ASP A CA 1
ATOM 1441 C C . ASP A 1 176 ? -3.420 -1.946 -3.064 1.00 93.81 176 ASP A C 1
ATOM 1443 O O . ASP A 1 176 ? -4.205 -2.865 -2.840 1.00 93.81 176 ASP A O 1
ATOM 1447 N N . PRO A 1 177 ? -3.135 -1.580 -4.326 1.00 90.62 177 PRO A N 1
ATOM 1448 C CA . PRO A 1 177 ? -3.701 -2.182 -5.528 1.00 90.62 177 PRO A CA 1
ATOM 1449 C C . PRO A 1 177 ? -3.106 -3.554 -5.844 1.00 90.62 177 PRO A C 1
ATOM 1451 O O . PRO A 1 177 ? -3.611 -4.237 -6.741 1.00 90.62 177 PRO A O 1
ATOM 1454 N N . ASP A 1 178 ? -2.017 -3.927 -5.169 1.00 87.56 178 ASP A N 1
ATOM 1455 C CA . ASP A 1 178 ? -1.162 -5.041 -5.561 1.00 87.56 178 ASP A CA 1
ATOM 1456 C C . ASP A 1 178 ? -0.694 -5.868 -4.362 1.00 87.56 178 ASP A C 1
ATOM 1458 O O . ASP A 1 178 ? 0.415 -6.409 -4.326 1.00 87.56 178 ASP A O 1
ATOM 1462 N N . ASN A 1 179 ? -1.576 -5.969 -3.373 1.00 87.94 179 ASN A N 1
ATOM 1463 C CA . ASN A 1 179 ? -1.341 -6.732 -2.168 1.00 87.94 179 ASN A CA 1
ATOM 1464 C C . ASN A 1 179 ? -1.141 -8.205 -2.525 1.00 87.94 179 ASN A C 1
ATOM 1466 O O . ASN A 1 179 ? -1.878 -8.766 -3.340 1.00 87.94 179 ASN A O 1
ATOM 1470 N N . PHE A 1 180 ? -0.165 -8.845 -1.889 1.00 82.88 180 PHE A N 1
ATOM 1471 C CA . PHE A 1 180 ? 0.090 -10.269 -2.037 1.00 82.88 180 PHE A CA 1
ATOM 1472 C C . PHE A 1 180 ? -0.395 -11.025 -0.801 1.00 82.88 180 PHE A C 1
ATOM 1474 O O . PHE A 1 180 ? -0.034 -10.711 0.332 1.00 82.88 180 PHE A O 1
ATOM 1481 N N . GLY A 1 181 ? -1.155 -12.093 -1.011 1.00 78.75 181 GLY A N 1
ATOM 1482 C CA . GLY A 1 181 ? -1.532 -12.994 0.068 1.00 78.75 181 GLY A CA 1
ATOM 1483 C C . GLY A 1 181 ? -2.265 -14.229 -0.430 1.00 78.75 181 GLY A C 1
ATOM 1484 O O . GLY A 1 181 ? -2.946 -14.209 -1.453 1.00 78.75 181 GLY A O 1
ATOM 1485 N N . TYR A 1 182 ? -2.122 -15.322 0.311 1.00 74.94 182 TYR A N 1
ATOM 1486 C CA . TYR A 1 182 ? -2.786 -16.592 0.039 1.00 74.94 182 TYR A CA 1
ATOM 1487 C C . TYR A 1 182 ? -3.094 -17.316 1.355 1.00 74.94 182 TYR A C 1
ATOM 1489 O O . TYR A 1 182 ? -2.474 -17.067 2.386 1.00 74.94 182 TYR A O 1
ATOM 1497 N N . GLY A 1 183 ? -4.038 -18.258 1.322 1.00 74.69 183 GLY A N 1
ATOM 1498 C CA . GLY A 1 183 ? -4.342 -19.125 2.463 1.00 74.69 183 GLY A CA 1
ATOM 1499 C C . GLY A 1 183 ? -5.537 -18.668 3.300 1.00 74.69 183 GLY A C 1
ATOM 1500 O O . GLY A 1 183 ? -6.437 -18.005 2.808 1.00 74.69 183 GLY A O 1
ATOM 1501 N N . LYS A 1 184 ? -5.590 -19.122 4.558 1.00 77.94 184 LYS A N 1
ATOM 1502 C CA . LYS A 1 184 ? -6.711 -18.888 5.484 1.00 77.94 184 LYS A CA 1
ATOM 1503 C C . LYS A 1 184 ? -6.200 -18.146 6.717 1.00 77.94 184 LYS A C 1
ATOM 1505 O O . LYS A 1 184 ? -5.705 -18.770 7.659 1.00 77.94 184 LYS A O 1
ATOM 1510 N N . GLY A 1 185 ? -6.311 -16.82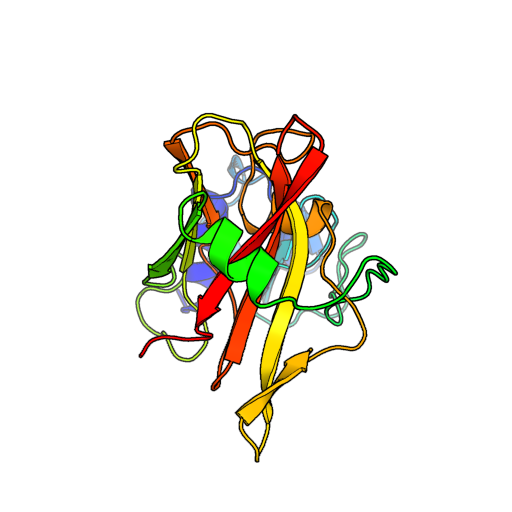4 6.708 1.00 86.50 185 GLY A N 1
ATOM 1511 C CA . GLY A 1 185 ? -5.824 -15.958 7.781 1.00 86.50 185 GLY A CA 1
ATOM 1512 C C . GLY A 1 185 ? -6.514 -14.598 7.796 1.00 86.50 185 GLY A C 1
ATOM 1513 O O . GLY A 1 185 ? -7.569 -14.437 7.190 1.00 86.50 185 GLY A O 1
ATOM 1514 N N . LEU A 1 186 ? -5.931 -13.642 8.513 1.00 89.81 186 LEU A N 1
ATOM 1515 C CA . LEU A 1 186 ? -6.366 -12.252 8.581 1.00 89.81 186 LEU A CA 1
ATOM 1516 C C . LEU A 1 186 ? -5.172 -11.326 8.357 1.00 89.81 186 LEU A C 1
ATOM 1518 O O . LEU A 1 186 ? -4.126 -11.526 8.970 1.00 89.81 186 LEU A O 1
ATOM 1522 N N . TRP A 1 187 ? -5.354 -10.263 7.587 1.00 91.88 187 TRP A N 1
ATOM 1523 C CA . TRP A 1 187 ? -4.567 -9.055 7.783 1.00 91.88 187 TRP A CA 1
ATOM 1524 C C . TRP A 1 187 ? -5.082 -8.318 9.009 1.00 91.88 187 TRP A C 1
ATOM 1526 O O . TRP A 1 187 ? -6.285 -8.089 9.134 1.00 91.88 187 TRP A O 1
ATOM 1536 N N . LEU A 1 188 ? -4.173 -7.945 9.908 1.00 93.75 188 LEU A N 1
ATOM 1537 C CA . LEU A 1 188 ? -4.469 -7.070 11.036 1.00 93.75 188 LEU A CA 1
ATOM 1538 C C . LEU A 1 188 ? -3.718 -5.755 10.876 1.00 93.75 188 LEU A C 1
ATOM 1540 O O . LEU A 1 188 ? -2.491 -5.748 10.764 1.00 93.75 188 LEU A O 1
ATOM 1544 N N . TYR A 1 189 ? -4.462 -4.657 10.938 1.00 95.81 189 TYR A N 1
ATOM 1545 C CA . TYR A 1 189 ? -3.954 -3.292 10.899 1.00 95.81 189 TYR A CA 1
ATOM 1546 C C . TYR A 1 189 ? -4.218 -2.649 12.252 1.00 95.81 189 TYR A C 1
ATOM 1548 O O . TYR A 1 189 ? -5.360 -2.582 12.709 1.00 95.81 189 TYR A O 1
ATOM 1556 N N . PHE A 1 190 ? -3.158 -2.213 12.918 1.00 96.06 190 PHE A N 1
ATOM 1557 C CA . PHE A 1 190 ? -3.243 -1.605 14.234 1.00 96.06 190 PHE A CA 1
ATOM 1558 C C . PHE A 1 190 ? -3.250 -0.094 14.055 1.00 96.06 190 PHE A C 1
ATOM 1560 O O . PHE A 1 190 ? -2.272 0.484 13.571 1.00 96.06 190 PHE A O 1
ATOM 1567 N N . PHE A 1 191 ? -4.363 0.522 14.432 1.00 97.19 191 PHE A N 1
ATOM 1568 C CA . PHE A 1 191 ? -4.604 1.943 14.260 1.00 97.19 191 PHE A CA 1
ATOM 1569 C C . PHE A 1 191 ? -4.477 2.689 15.575 1.00 97.19 191 PHE A C 1
ATOM 1571 O O . PHE A 1 191 ? -4.842 2.170 16.631 1.00 97.19 191 PHE A O 1
ATOM 1578 N N . GLU A 1 192 ? -4.038 3.935 15.482 1.00 96.25 192 GLU A N 1
ATOM 1579 C CA . GLU A 1 192 ? -4.248 4.947 16.507 1.00 96.25 192 GLU A CA 1
ATOM 1580 C C . GLU A 1 192 ? -5.069 6.105 15.933 1.00 96.25 192 GLU A C 1
ATOM 1582 O O . GLU A 1 192 ? -4.908 6.470 14.766 1.00 96.25 192 GLU A O 1
ATOM 1587 N N . ASP A 1 193 ? -5.978 6.648 16.737 1.00 97.19 193 ASP A N 1
ATOM 1588 C CA . ASP A 1 193 ? -6.684 7.891 16.436 1.00 97.19 193 ASP A CA 1
ATOM 1589 C C . ASP A 1 193 ? -5.927 9.106 16.995 1.00 97.19 193 ASP A C 1
ATOM 1591 O O . ASP A 1 193 ? -4.962 8.975 17.751 1.00 97.19 193 ASP A O 1
ATOM 1595 N N . GLU A 1 194 ? -6.349 10.314 16.622 1.00 96.00 194 GLU A N 1
ATOM 1596 C CA . GLU A 1 194 ? -5.683 11.551 17.058 1.00 96.00 194 GLU A CA 1
ATOM 1597 C C . GLU A 1 194 ? -5.674 11.777 18.576 1.00 96.00 194 GLU A C 1
ATOM 1599 O O . GLU A 1 194 ? -4.848 12.544 19.072 1.00 96.00 194 GLU A O 1
ATOM 1604 N N . SER A 1 195 ? -6.560 11.105 19.319 1.00 95.62 195 SER A N 1
ATOM 1605 C CA . SER A 1 195 ? -6.583 11.152 20.783 1.00 95.62 195 SER A CA 1
ATOM 1606 C C . SER A 1 195 ? -5.597 10.171 21.433 1.00 95.62 195 SER A C 1
ATOM 1608 O O . SER A 1 195 ? -5.440 10.171 22.654 1.00 95.62 195 SER A O 1
ATOM 1610 N N . GLY A 1 196 ? -4.926 9.334 20.631 1.00 94.50 196 GLY A N 1
ATOM 1611 C CA . GLY A 1 196 ? -4.070 8.237 21.086 1.00 94.50 196 GLY A CA 1
ATOM 1612 C C . GLY A 1 196 ? -4.833 6.941 21.379 1.00 94.50 196 GLY A C 1
ATOM 1613 O O . GLY A 1 196 ? -4.258 5.996 21.922 1.00 94.50 196 GLY A O 1
ATOM 1614 N N . GLY A 1 197 ? -6.123 6.875 21.040 1.00 95.00 197 GLY A N 1
ATOM 1615 C CA . GLY A 1 197 ? -6.942 5.676 21.167 1.00 95.00 197 GLY A CA 1
ATOM 1616 C C . GLY A 1 197 ? -6.526 4.616 20.151 1.00 95.00 197 GLY A C 1
ATOM 1617 O O . GLY A 1 197 ? -6.378 4.910 18.970 1.00 95.00 197 GLY A O 1
ATOM 1618 N N . VAL A 1 198 ? -6.354 3.369 20.597 1.00 94.94 198 VAL A N 1
ATOM 1619 C CA . VAL A 1 198 ? -5.891 2.258 19.748 1.00 94.94 198 VAL A CA 1
ATOM 1620 C C . VAL A 1 198 ? -7.030 1.298 19.421 1.00 94.94 198 VAL A C 1
ATOM 1622 O O . VAL A 1 198 ? -7.851 0.978 20.280 1.00 94.94 198 VAL A O 1
ATOM 1625 N N . PHE A 1 199 ? -7.056 0.796 18.188 1.00 96.12 199 PHE A N 1
ATOM 1626 C CA . PHE A 1 199 ? -7.984 -0.241 17.736 1.00 96.12 199 PHE A CA 1
ATOM 1627 C C . PHE A 1 199 ? -7.363 -1.094 16.620 1.00 96.12 199 PHE A C 1
ATOM 1629 O O . PHE A 1 199 ? -6.282 -0.789 16.118 1.00 96.12 199 PHE A O 1
ATOM 1636 N N . ILE A 1 200 ? -8.020 -2.198 16.256 1.00 96.56 200 ILE A N 1
ATOM 1637 C CA . ILE A 1 200 ? -7.549 -3.101 15.198 1.00 96.56 200 ILE A CA 1
ATOM 1638 C C . ILE A 1 200 ? -8.615 -3.198 14.111 1.00 96.56 200 ILE A C 1
ATOM 1640 O O . ILE A 1 200 ? -9.739 -3.608 14.387 1.00 96.56 200 ILE A O 1
ATOM 1644 N N . GLY A 1 201 ? -8.241 -2.874 12.877 1.00 96.56 201 GLY A N 1
ATOM 1645 C CA . GLY A 1 201 ? -8.996 -3.271 11.692 1.00 96.56 201 GLY A CA 1
ATOM 1646 C C . GLY A 1 201 ? -8.508 -4.628 11.196 1.00 96.56 201 GLY A C 1
ATOM 1647 O O . GLY A 1 201 ? -7.322 -4.949 11.312 1.00 96.56 201 GLY A O 1
ATOM 1648 N N . SER A 1 202 ? -9.408 -5.439 10.648 1.00 94.19 202 SER A N 1
ATOM 1649 C CA . SER A 1 202 ? -9.040 -6.736 10.081 1.00 94.19 202 SER A CA 1
ATOM 1650 C C . SER A 1 202 ? -9.801 -7.066 8.814 1.00 94.19 202 SER A C 1
ATOM 1652 O O . SER A 1 202 ? -10.994 -6.787 8.743 1.00 94.19 202 SER A O 1
ATOM 1654 N N . ALA A 1 203 ? -9.143 -7.771 7.900 1.00 91.56 203 ALA A N 1
ATOM 1655 C CA . ALA A 1 203 ? -9.772 -8.401 6.746 1.00 91.56 203 ALA A CA 1
ATOM 1656 C C . ALA A 1 203 ? -9.198 -9.803 6.524 1.00 91.56 203 ALA A C 1
ATOM 1658 O O . ALA A 1 203 ? -8.081 -10.097 6.955 1.00 91.56 203 ALA A O 1
ATOM 1659 N N . THR A 1 204 ? -9.984 -10.698 5.934 1.00 87.44 204 THR A N 1
ATOM 1660 C CA . THR A 1 204 ? -9.574 -12.077 5.641 1.00 87.44 204 THR A CA 1
ATOM 1661 C C . THR A 1 204 ? -8.497 -12.122 4.566 1.00 87.44 204 THR A C 1
ATOM 1663 O O . THR A 1 204 ? -8.563 -11.409 3.579 1.00 87.44 204 THR A O 1
ATOM 1666 N N . LEU A 1 205 ? -7.484 -12.971 4.742 1.00 78.19 205 LEU A N 1
ATOM 1667 C CA . LEU A 1 205 ? -6.482 -13.196 3.699 1.00 78.19 205 LEU A CA 1
ATOM 1668 C C . LEU A 1 205 ? -7.129 -13.901 2.503 1.00 78.19 205 LEU A C 1
ATOM 1670 O O . LEU A 1 205 ? -7.639 -15.011 2.654 1.00 78.19 205 LEU A O 1
ATOM 1674 N N . GLY A 1 206 ? -7.033 -13.283 1.325 1.00 63.16 206 GLY A N 1
ATOM 1675 C CA . GLY A 1 206 ? -7.590 -13.808 0.079 1.00 63.16 206 GLY A CA 1
ATOM 1676 C C . GLY A 1 206 ? -9.088 -13.535 -0.092 1.00 63.16 206 GLY A C 1
ATOM 1677 O O . GLY A 1 206 ? -9.733 -12.927 0.758 1.00 63.16 206 GLY A O 1
ATOM 1678 N N . ARG A 1 207 ? -9.636 -13.970 -1.231 1.00 57.44 207 ARG A N 1
ATOM 1679 C CA . ARG A 1 207 ? -11.082 -13.938 -1.491 1.00 57.44 207 ARG A CA 1
ATOM 1680 C C . ARG A 1 207 ? -11.744 -15.200 -0.961 1.00 57.44 207 ARG A C 1
ATOM 1682 O O . ARG A 1 207 ? -11.164 -16.280 -1.089 1.00 57.44 207 ARG A O 1
ATOM 1689 N N . ASP A 1 208 ? -12.939 -15.039 -0.402 1.00 48.00 208 ASP A N 1
ATOM 1690 C CA . ASP A 1 208 ? -13.855 -16.152 -0.132 1.00 48.00 208 ASP A CA 1
ATOM 1691 C C . ASP A 1 208 ? -14.363 -16.796 -1.434 1.00 48.00 208 ASP A C 1
ATOM 1693 O O . ASP A 1 208 ? -14.580 -16.057 -2.426 1.00 48.00 208 ASP A O 1
#

Solvent-accessible surface area (backbone atoms only — not comparable to full-atom values): 11564 Å² total; per-residue (Å²): 130,58,71,61,60,50,32,54,48,44,42,49,78,72,40,82,75,50,42,38,35,44,22,73,91,58,75,44,78,47,62,58,92,76,66,48,71,67,57,64,68,71,34,54,20,38,39,38,19,40,82,88,14,41,53,76,46,75,37,69,70,59,80,78,73,56,89,74,57,41,79,72,92,68,40,75,40,83,68,90,66,84,72,94,49,74,68,34,33,60,62,11,65,75,33,39,48,63,47,79,51,73,21,72,53,44,96,85,65,68,88,38,40,23,15,42,38,42,30,27,67,28,96,54,41,33,26,55,65,34,32,41,52,26,34,50,45,99,85,67,48,73,41,62,75,54,96,30,24,37,40,36,66,55,50,25,64,54,23,63,42,87,38,93,89,33,53,37,46,53,74,34,71,37,42,21,44,70,39,76,46,71,67,63,32,30,40,39,37,36,32,34,34,85,87,66,52,69,29,23,40,67,39,64,34,53,83,134

Mean predicted aligned error: 5.35 Å